Protein AF-X0TZG0-F1 (afdb_monomer_lite)

Foldseek 3Di:
DDPVPDDFDPDDDDDDPPDFDKDWDDDQQWDIDIDGDQPDDPPRVDGGDTDDDDTAGQAFKEKAFEAEPVRQTDWQKKKWKWDDCPDDPDDTDTQDIDTAHPRRMDMGGSHGQHKIKMKIFDPDPVGFIWIEIDGGNDYHFYTYTNDHYYDAHDCVVHPDDDCVQFAWDDDPVLDPPAAEAEAEAAPVDPVRVVVQLVCQVCVVVCVVVRYAYEYGHLDDDPPVVVVVVCVVSVRPHIYTYRDDDSSVVSNHPD

pLDDT: mean 83.74, std 11.3, range [43.72, 97.94]

Structure (mmCIF, N/CA/C/O backbone):
data_AF-X0TZG0-F1
#
_entry.id   AF-X0TZG0-F1
#
loop_
_atom_site.group_PDB
_atom_site.id
_atom_site.type_symbol
_atom_site.label_atom_id
_atom_site.label_alt_id
_atom_site.label_comp_id
_atom_site.label_asym_id
_atom_site.label_entity_id
_atom_site.label_seq_id
_atom_site.pdbx_PDB_ins_code
_atom_site.Cartn_x
_atom_site.Cartn_y
_atom_site.Cartn_z
_atom_site.occupancy
_atom_site.B_iso_or_equiv
_atom_site.auth_seq_id
_atom_site.auth_comp_id
_atom_site.auth_asym_id
_atom_site.auth_atom_id
_atom_site.pdbx_PDB_model_num
ATOM 1 N N . THR A 1 1 ? 27.876 -10.737 -24.355 1.00 68.19 1 THR A N 1
ATOM 2 C CA . THR A 1 1 ? 27.764 -11.664 -23.220 1.00 68.19 1 THR A CA 1
ATOM 3 C C . THR A 1 1 ? 27.965 -13.059 -23.759 1.00 68.19 1 THR A C 1
ATOM 5 O O . THR A 1 1 ? 27.506 -13.301 -24.870 1.00 68.19 1 THR A O 1
ATOM 8 N N . ASP A 1 2 ? 28.714 -13.920 -23.082 1.00 80.31 2 ASP A N 1
ATOM 9 C CA . ASP A 1 2 ? 28.854 -15.318 -23.496 1.00 80.31 2 ASP A CA 1
ATOM 10 C C . ASP A 1 2 ? 27.642 -16.162 -23.059 1.00 80.31 2 ASP A C 1
ATOM 12 O O . ASP A 1 2 ? 26.692 -15.648 -22.463 1.00 80.31 2 ASP A O 1
ATOM 16 N N . ALA A 1 3 ? 27.674 -17.461 -23.368 1.00 75.94 3 ALA A N 1
ATOM 17 C CA . ALA A 1 3 ? 26.607 -18.403 -23.028 1.00 75.94 3 ALA A CA 1
ATOM 18 C C . ALA A 1 3 ? 26.376 -18.568 -21.511 1.00 75.94 3 ALA A C 1
ATOM 20 O O . ALA A 1 3 ? 25.337 -19.084 -21.115 1.00 75.94 3 ALA A O 1
ATOM 21 N N . ASN A 1 4 ? 27.312 -18.112 -20.672 1.00 76.75 4 ASN A N 1
ATOM 22 C CA . ASN A 1 4 ? 27.226 -18.170 -19.214 1.00 76.75 4 ASN A CA 1
ATOM 23 C C . ASN A 1 4 ? 26.825 -16.821 -18.596 1.00 76.75 4 ASN A C 1
ATOM 25 O O . ASN A 1 4 ? 26.893 -16.658 -17.380 1.00 76.75 4 ASN A O 1
ATOM 29 N N . GLY A 1 5 ? 26.436 -15.830 -19.407 1.00 73.75 5 GLY A N 1
ATOM 30 C CA . GLY A 1 5 ? 26.068 -14.509 -18.897 1.00 73.75 5 GLY A CA 1
ATOM 31 C C . GLY A 1 5 ? 27.268 -13.612 -18.568 1.00 73.75 5 GLY A C 1
ATOM 32 O O . GLY A 1 5 ? 27.081 -12.528 -18.017 1.00 73.75 5 GLY A O 1
ATOM 33 N N . VAL A 1 6 ? 28.494 -13.998 -18.944 1.00 82.62 6 VAL A N 1
ATOM 34 C CA . VAL A 1 6 ? 29.701 -13.205 -18.676 1.00 82.62 6 VAL A CA 1
ATOM 35 C C . VAL A 1 6 ? 29.892 -12.147 -19.758 1.00 82.62 6 VAL A C 1
ATOM 37 O O . VAL A 1 6 ? 29.798 -12.403 -20.962 1.00 82.62 6 VAL A O 1
ATOM 40 N N . TYR A 1 7 ? 30.187 -10.921 -19.341 1.00 82.12 7 TYR A N 1
ATOM 41 C CA . TYR A 1 7 ? 30.515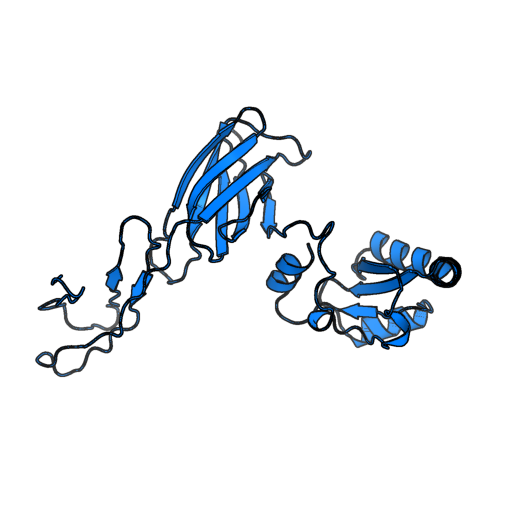 -9.818 -20.234 1.00 82.12 7 TYR A CA 1
ATOM 42 C C . TYR A 1 7 ? 31.755 -9.079 -19.736 1.00 82.12 7 TYR A C 1
ATOM 44 O O . TYR A 1 7 ? 31.987 -8.971 -18.536 1.00 82.12 7 TYR A O 1
ATOM 52 N N . CYS A 1 8 ? 32.553 -8.565 -20.672 1.00 85.12 8 CYS A N 1
ATOM 53 C CA . CYS A 1 8 ? 33.755 -7.798 -20.380 1.00 85.12 8 CYS A CA 1
ATOM 54 C C . CYS A 1 8 ? 33.694 -6.456 -21.111 1.00 85.12 8 CYS A C 1
ATOM 56 O O . CYS A 1 8 ? 33.656 -6.408 -22.344 1.00 85.12 8 CYS A O 1
ATOM 58 N N . ILE A 1 9 ? 33.707 -5.367 -20.342 1.00 83.44 9 ILE A N 1
ATOM 59 C CA . ILE A 1 9 ? 33.925 -4.018 -20.864 1.00 83.44 9 ILE A CA 1
ATOM 60 C C . ILE A 1 9 ? 35.434 -3.815 -20.935 1.00 83.44 9 ILE A C 1
ATOM 62 O O . ILE A 1 9 ? 36.104 -3.754 -19.911 1.00 83.44 9 ILE A O 1
ATOM 66 N N . ARG A 1 10 ? 35.973 -3.735 -22.154 1.00 81.75 10 ARG A N 1
ATOM 67 C CA . ARG A 1 10 ? 37.429 -3.744 -22.377 1.00 81.75 10 ARG A CA 1
ATOM 68 C C . ARG A 1 10 ? 38.137 -2.473 -21.917 1.00 81.75 10 ARG A C 1
ATOM 70 O O . ARG A 1 10 ? 39.331 -2.512 -21.655 1.00 81.75 10 ARG A O 1
ATOM 77 N N . SER A 1 11 ? 37.430 -1.350 -21.879 1.00 76.19 11 SER A N 1
ATOM 78 C CA . SER A 1 11 ? 37.975 -0.077 -21.426 1.00 76.19 11 SER A CA 1
ATOM 79 C C . SER A 1 11 ? 36.838 0.845 -21.007 1.00 76.19 11 SER A C 1
ATOM 81 O O . SER A 1 11 ? 35.792 0.887 -21.657 1.00 76.19 11 SER A O 1
ATOM 83 N N . VAL A 1 12 ? 37.055 1.577 -19.921 1.00 76.94 12 VAL A N 1
ATOM 84 C CA . VAL A 1 12 ? 36.220 2.694 -19.483 1.00 76.94 12 VAL A CA 1
ATOM 85 C C . VAL A 1 12 ? 37.137 3.885 -19.200 1.00 76.94 12 VAL A C 1
ATOM 87 O O . VAL A 1 12 ? 38.318 3.672 -18.911 1.00 76.94 12 VAL A O 1
ATOM 90 N N . PRO A 1 13 ? 36.648 5.131 -19.295 1.00 74.62 13 PRO A N 1
ATOM 91 C CA . PRO A 1 13 ? 37.466 6.286 -18.951 1.00 74.62 13 PRO A CA 1
ATOM 92 C C . PRO A 1 13 ? 37.988 6.192 -17.502 1.00 74.62 13 PRO A C 1
ATOM 94 O O . PRO A 1 13 ? 37.306 5.627 -16.641 1.00 74.62 13 PRO A O 1
ATOM 97 N N . PRO A 1 14 ? 39.181 6.732 -17.203 1.00 67.19 14 PRO A N 1
ATOM 98 C CA . PRO A 1 14 ? 39.708 6.722 -15.843 1.00 67.19 14 PRO A CA 1
ATOM 99 C C . PRO A 1 14 ? 38.742 7.429 -14.884 1.00 67.19 14 PRO A C 1
ATOM 101 O O . PRO A 1 14 ? 38.063 8.389 -15.262 1.00 67.19 14 PRO A O 1
ATOM 104 N N . GLU A 1 15 ? 38.658 6.932 -13.650 1.00 65.00 15 GLU A N 1
ATOM 105 C CA . GLU A 1 15 ? 37.895 7.589 -12.591 1.00 65.00 15 GLU A CA 1
ATOM 106 C C . GLU A 1 15 ? 38.486 8.989 -12.361 1.00 65.00 15 GLU A C 1
ATOM 108 O O . GLU A 1 15 ? 39.679 9.146 -12.113 1.00 65.00 15 GLU A O 1
ATOM 113 N N . GLY A 1 16 ? 37.655 10.014 -12.526 1.00 64.31 16 GLY A N 1
ATOM 114 C CA . GLY A 1 16 ? 37.967 11.392 -12.154 1.00 64.31 16 GLY A CA 1
ATOM 115 C C . GLY A 1 16 ? 37.091 11.815 -10.981 1.00 64.31 16 GLY A C 1
ATOM 116 O O . GLY A 1 16 ? 36.106 11.138 -10.687 1.00 64.31 16 GLY A O 1
ATOM 117 N N . ASP A 1 17 ? 37.383 12.967 -10.375 1.00 62.72 17 ASP A N 1
ATOM 118 C CA . ASP A 1 17 ? 36.739 13.453 -9.137 1.00 62.72 17 ASP A CA 1
ATOM 119 C C . ASP A 1 17 ? 35.191 13.461 -9.158 1.00 62.72 17 ASP A C 1
ATOM 121 O O . ASP A 1 17 ? 34.558 13.461 -8.104 1.00 62.72 17 ASP A O 1
ATOM 125 N N . ASN A 1 18 ? 34.562 13.417 -10.343 1.00 64.00 18 ASN A N 1
ATOM 126 C CA . ASN A 1 18 ? 33.107 13.379 -10.529 1.00 64.00 18 ASN A CA 1
ATOM 127 C C . ASN A 1 18 ? 32.582 12.265 -11.463 1.00 64.00 18 ASN A C 1
ATOM 129 O O . ASN A 1 18 ? 31.403 12.288 -11.827 1.00 64.00 18 ASN A O 1
ATOM 133 N N . LEU A 1 19 ? 33.399 11.284 -11.862 1.00 67.00 19 LEU A N 1
ATOM 134 C CA . LEU A 1 19 ? 32.956 10.195 -12.746 1.00 67.00 19 LEU A CA 1
ATOM 135 C C . LEU A 1 19 ? 32.540 8.971 -11.930 1.00 67.00 19 LEU A C 1
ATOM 137 O O . LEU A 1 19 ? 33.365 8.303 -11.322 1.00 67.00 19 LEU A O 1
ATOM 141 N N . LYS A 1 20 ? 31.241 8.657 -11.935 1.00 69.44 20 LYS A N 1
ATOM 142 C CA . LYS A 1 20 ? 30.688 7.466 -11.277 1.00 69.44 20 LYS A CA 1
ATOM 143 C C . LYS A 1 20 ? 30.171 6.494 -12.323 1.00 69.44 20 LYS A C 1
ATOM 145 O O . LYS A 1 20 ? 29.326 6.859 -13.138 1.00 69.44 20 LYS A O 1
ATOM 150 N N . TYR A 1 21 ? 30.629 5.250 -12.247 1.00 74.81 21 TYR A N 1
ATOM 151 C CA . TYR A 1 21 ? 30.177 4.179 -13.127 1.00 74.81 21 TYR A CA 1
ATOM 152 C C . TYR A 1 21 ? 29.132 3.298 -12.445 1.00 74.81 21 TYR A C 1
ATOM 154 O O . TYR A 1 21 ? 29.235 2.974 -11.259 1.00 74.81 21 TYR A O 1
ATOM 162 N N . ALA A 1 22 ? 28.139 2.890 -13.227 1.00 77.06 22 ALA A N 1
ATOM 163 C CA . ALA A 1 22 ? 27.181 1.854 -12.878 1.00 77.06 22 ALA A CA 1
ATOM 164 C C . ALA A 1 22 ? 26.976 0.962 -14.104 1.00 77.06 22 ALA A C 1
ATOM 166 O O . ALA A 1 22 ? 26.900 1.465 -15.226 1.00 77.06 22 ALA A O 1
ATOM 167 N N . ILE A 1 23 ? 26.876 -0.347 -13.886 1.00 80.44 23 ILE A N 1
ATOM 168 C CA . ILE A 1 23 ? 26.457 -1.288 -14.928 1.00 80.44 23 ILE A CA 1
ATOM 169 C C . ILE A 1 23 ? 25.016 -1.647 -14.644 1.00 80.44 23 ILE A C 1
ATOM 171 O O . ILE A 1 23 ? 24.731 -2.159 -13.565 1.00 80.44 23 ILE A O 1
ATOM 175 N N . VAL A 1 24 ? 24.132 -1.382 -15.601 1.00 78.38 24 VAL A N 1
ATOM 176 C CA . VAL A 1 24 ? 22.722 -1.765 -15.525 1.00 78.38 24 VAL A CA 1
ATOM 177 C C . VAL A 1 24 ? 22.495 -2.968 -16.414 1.00 78.38 24 VAL A C 1
ATOM 179 O O . VAL A 1 24 ? 22.867 -2.957 -17.586 1.00 78.38 24 VAL A O 1
ATOM 182 N N . ALA A 1 25 ? 21.883 -3.993 -15.840 1.00 81.19 25 ALA A N 1
ATOM 183 C CA . ALA A 1 25 ? 21.431 -5.162 -16.563 1.00 81.19 25 ALA A CA 1
ATOM 184 C C . ALA A 1 25 ? 19.904 -5.135 -16.665 1.00 81.19 25 ALA A C 1
ATOM 186 O O . ALA A 1 25 ? 19.205 -4.727 -15.734 1.00 81.19 25 ALA A O 1
ATOM 187 N N . TYR A 1 26 ? 19.409 -5.573 -17.815 1.00 77.56 26 TYR A N 1
ATOM 188 C CA . TYR A 1 26 ? 17.997 -5.767 -18.094 1.00 77.56 26 TYR A CA 1
ATOM 189 C C . TYR A 1 26 ? 17.840 -7.067 -18.881 1.00 77.56 26 TYR A C 1
ATOM 191 O O . TYR A 1 26 ? 18.714 -7.430 -19.671 1.00 77.56 26 TYR A O 1
ATOM 199 N N . ALA A 1 27 ? 16.727 -7.753 -18.662 1.00 82.00 27 ALA A N 1
ATOM 200 C CA . ALA A 1 27 ? 16.309 -8.900 -19.450 1.00 82.00 27 ALA A CA 1
ATOM 201 C C . ALA A 1 27 ? 14.782 -8.887 -19.547 1.00 82.00 27 ALA A C 1
ATOM 203 O O . ALA A 1 27 ? 14.104 -8.402 -18.641 1.00 82.00 27 ALA A O 1
ATOM 204 N N . GLU A 1 28 ? 14.242 -9.394 -20.651 1.00 82.69 28 GLU A N 1
ATOM 205 C CA . GLU A 1 28 ? 12.796 -9.553 -20.808 1.00 82.69 28 GLU A CA 1
ATOM 206 C C . GLU A 1 28 ? 12.240 -10.473 -19.711 1.00 82.69 28 GLU A C 1
ATOM 208 O O . GLU A 1 28 ? 12.832 -11.508 -19.416 1.00 82.69 28 GLU A O 1
ATOM 213 N N . GLY A 1 29 ? 11.127 -10.079 -19.086 1.00 83.88 29 GLY A N 1
ATOM 214 C CA . GLY A 1 29 ? 10.541 -10.804 -17.952 1.00 83.88 29 GLY A CA 1
ATOM 215 C C . GLY A 1 29 ? 11.237 -10.567 -16.607 1.00 83.88 29 GLY A C 1
ATOM 216 O O . GLY A 1 29 ? 10.871 -11.202 -15.621 1.00 83.88 29 GLY A O 1
ATOM 217 N N . PHE A 1 30 ? 12.210 -9.651 -16.535 1.00 84.44 30 PHE A N 1
ATOM 218 C CA . PHE A 1 30 ? 12.912 -9.312 -15.299 1.00 84.44 30 PHE A CA 1
ATOM 219 C C . PHE A 1 30 ? 12.979 -7.801 -15.045 1.00 84.44 30 PHE A C 1
ATOM 221 O O . PHE A 1 30 ? 13.052 -6.979 -15.961 1.00 84.44 30 PHE A O 1
ATOM 228 N N . GLY A 1 31 ? 13.031 -7.438 -13.765 1.00 78.56 31 GLY A N 1
ATOM 229 C CA . GLY A 1 31 ? 13.340 -6.098 -13.294 1.00 78.56 31 GLY A CA 1
ATOM 230 C C . GLY A 1 31 ? 14.774 -5.694 -13.602 1.00 78.56 31 GLY A C 1
ATOM 231 O O . GLY A 1 31 ? 15.692 -6.507 -13.509 1.00 78.56 31 GLY A O 1
ATOM 232 N N . GLN A 1 32 ? 14.988 -4.417 -13.908 1.00 75.69 32 GLN A N 1
ATOM 233 C CA . GLN A 1 32 ? 16.324 -3.855 -14.078 1.00 75.69 32 GLN A CA 1
ATOM 234 C C . GLN A 1 32 ? 17.055 -3.800 -12.734 1.00 75.69 32 GLN A C 1
ATOM 236 O O . GLN A 1 32 ? 16.490 -3.399 -11.716 1.00 75.69 32 GLN A O 1
ATOM 241 N N . THR A 1 33 ? 18.343 -4.134 -12.735 1.00 75.50 33 THR A N 1
ATOM 242 C CA . THR A 1 33 ? 19.205 -3.972 -11.559 1.00 75.50 33 THR A CA 1
ATOM 243 C C . THR A 1 33 ? 20.583 -3.468 -11.964 1.00 75.50 33 THR A C 1
ATOM 245 O O . THR A 1 33 ? 20.946 -3.503 -13.143 1.00 75.50 33 THR A O 1
ATOM 248 N N . ALA A 1 34 ? 21.352 -2.959 -11.002 1.00 73.19 34 ALA A N 1
ATOM 249 C CA . ALA A 1 34 ? 22.645 -2.357 -11.287 1.00 73.19 34 ALA A CA 1
ATOM 250 C C . ALA A 1 34 ? 23.736 -2.746 -10.291 1.00 73.19 34 ALA A C 1
ATOM 252 O O . ALA A 1 34 ? 23.533 -2.682 -9.076 1.00 73.19 34 ALA A O 1
ATOM 253 N N . ALA A 1 35 ? 24.934 -3.021 -10.809 1.00 72.81 35 ALA A N 1
ATOM 254 C CA . ALA A 1 35 ? 26.148 -3.057 -10.005 1.00 72.81 35 ALA A CA 1
ATOM 255 C C . ALA A 1 35 ? 26.619 -1.624 -9.701 1.00 72.81 35 ALA A C 1
ATOM 257 O O . ALA A 1 35 ? 26.773 -0.791 -10.602 1.00 72.81 35 ALA A O 1
ATOM 258 N N . LYS A 1 36 ? 26.838 -1.341 -8.411 1.00 67.88 36 LYS A N 1
ATOM 259 C CA . LYS A 1 36 ? 27.270 -0.042 -7.865 1.00 67.88 36 LYS A CA 1
ATOM 260 C C . LYS A 1 36 ? 28.762 -0.063 -7.522 1.00 67.88 36 LYS A C 1
ATOM 262 O O . LYS A 1 36 ? 29.300 -1.128 -7.250 1.00 67.88 36 LYS A O 1
ATOM 267 N N . ARG A 1 37 ? 29.371 1.133 -7.419 1.00 65.81 37 ARG A N 1
ATOM 268 C CA . ARG A 1 37 ? 30.716 1.364 -6.841 1.00 65.81 37 ARG A CA 1
ATOM 269 C C . ARG A 1 37 ? 31.749 0.373 -7.377 1.00 65.81 37 ARG A C 1
ATOM 271 O O . ARG A 1 37 ? 32.361 -0.364 -6.612 1.00 65.81 37 ARG A O 1
ATOM 278 N N . ILE A 1 38 ? 31.887 0.352 -8.700 1.00 74.69 38 ILE A N 1
ATOM 279 C CA . ILE A 1 38 ? 32.889 -0.467 -9.379 1.00 74.69 38 ILE A CA 1
ATOM 280 C C . ILE A 1 38 ? 34.256 -0.088 -8.788 1.00 74.69 38 ILE A C 1
ATOM 282 O O . ILE A 1 38 ? 34.623 1.084 -8.882 1.00 74.69 38 ILE A O 1
ATOM 286 N N . PRO A 1 39 ? 34.967 -1.015 -8.124 1.00 72.12 39 PRO A N 1
ATOM 287 C CA . PRO A 1 39 ? 36.188 -0.694 -7.398 1.00 72.12 39 PRO A CA 1
ATOM 288 C C . PRO A 1 39 ? 37.344 -0.563 -8.389 1.00 72.12 39 PRO A C 1
ATOM 290 O O . PRO A 1 39 ? 38.134 -1.490 -8.562 1.00 72.12 39 PRO A O 1
ATOM 293 N N . PHE A 1 40 ? 37.418 0.573 -9.083 1.00 73.56 40 PHE A N 1
ATOM 294 C CA . PHE A 1 40 ? 38.542 0.848 -9.966 1.00 73.56 40 PHE A CA 1
ATOM 295 C C . PHE A 1 40 ? 39.836 0.864 -9.159 1.00 73.56 40 PHE A C 1
ATOM 297 O O . PHE A 1 40 ? 39.932 1.448 -8.079 1.00 73.56 40 PHE A O 1
ATOM 304 N N . HIS A 1 41 ? 40.837 0.169 -9.684 1.00 65.50 41 HIS A N 1
ATOM 305 C CA . HIS A 1 41 ? 42.183 0.198 -9.143 1.00 65.50 41 HIS A CA 1
ATOM 306 C C . HIS A 1 41 ? 42.970 1.323 -9.821 1.00 65.50 41 HIS A C 1
ATOM 308 O O . HIS A 1 41 ? 42.716 1.657 -10.976 1.00 65.50 41 HIS A O 1
ATOM 314 N N . SER A 1 42 ? 43.956 1.889 -9.119 1.00 67.12 42 SER A N 1
ATOM 315 C CA . SER A 1 42 ? 44.902 2.843 -9.717 1.00 67.12 42 SER A CA 1
ATOM 316 C C . SER A 1 42 ? 45.733 2.215 -10.844 1.00 67.12 42 SER A C 1
ATOM 318 O O . SER A 1 42 ? 46.220 2.922 -11.722 1.00 67.12 42 SER A O 1
ATOM 320 N N . ASP A 1 43 ? 45.870 0.887 -10.832 1.00 73.56 43 ASP A N 1
ATOM 321 C CA . ASP A 1 43 ? 46.425 0.103 -11.929 1.00 73.56 43 ASP A CA 1
ATOM 322 C C . ASP A 1 43 ? 45.369 -0.128 -13.022 1.00 73.56 43 ASP A C 1
ATOM 324 O O . ASP A 1 43 ? 44.453 -0.941 -12.871 1.00 73.56 43 ASP A O 1
ATOM 328 N N . THR A 1 44 ? 45.522 0.581 -14.141 1.00 70.25 44 THR A N 1
ATOM 329 C CA . THR A 1 44 ? 44.617 0.529 -15.298 1.00 70.25 44 THR A CA 1
ATOM 330 C C . THR A 1 44 ? 44.743 -0.751 -16.127 1.00 70.25 44 THR A C 1
ATOM 332 O O . THR A 1 44 ? 43.889 -0.999 -16.979 1.00 70.25 44 THR A O 1
ATOM 335 N N . ALA A 1 45 ? 45.769 -1.578 -15.890 1.00 72.81 45 ALA A N 1
ATOM 336 C CA . ALA A 1 45 ? 45.936 -2.870 -16.555 1.00 72.81 45 ALA A CA 1
ATOM 337 C C . ALA A 1 45 ? 45.194 -4.008 -15.833 1.00 72.81 45 ALA A C 1
ATOM 339 O O . ALA A 1 45 ? 45.021 -5.092 -16.399 1.00 72.81 45 ALA A O 1
ATOM 340 N N . ARG A 1 46 ? 44.740 -3.781 -14.593 1.00 78.88 46 ARG A N 1
ATOM 341 C CA . ARG A 1 46 ? 44.060 -4.799 -13.792 1.00 78.88 46 ARG A CA 1
ATOM 342 C C . ARG A 1 46 ? 42.555 -4.836 -14.103 1.00 78.88 46 ARG A C 1
ATOM 344 O O . ARG A 1 46 ? 41.869 -3.838 -13.883 1.00 78.88 46 ARG A O 1
ATOM 351 N N . PRO A 1 47 ? 42.001 -5.981 -14.549 1.00 79.88 47 PRO A N 1
ATOM 352 C CA . PRO A 1 47 ? 40.564 -6.108 -14.749 1.00 79.88 47 PRO A CA 1
ATOM 353 C C . PRO A 1 47 ? 39.822 -6.041 -13.409 1.00 79.88 47 PRO A C 1
ATOM 355 O O . PRO A 1 47 ? 40.244 -6.634 -12.413 1.00 79.88 47 PRO A O 1
ATOM 358 N N . VAL A 1 48 ? 38.691 -5.334 -13.400 1.00 81.56 48 VAL A N 1
ATOM 359 C CA . VAL A 1 48 ? 37.773 -5.290 -12.259 1.00 81.56 48 VAL A CA 1
ATOM 360 C C . VAL A 1 48 ? 36.721 -6.376 -12.443 1.00 81.56 48 VAL A C 1
ATOM 362 O O . VAL A 1 48 ? 35.951 -6.348 -13.404 1.00 81.56 48 VAL A O 1
ATOM 365 N N . HIS A 1 49 ? 36.683 -7.326 -11.514 1.00 84.19 49 HIS A N 1
ATOM 366 C CA . HIS A 1 49 ? 35.635 -8.338 -11.458 1.00 84.19 49 HIS A CA 1
ATOM 367 C C . HIS A 1 49 ? 34.490 -7.831 -10.588 1.00 84.19 49 HIS A C 1
ATOM 369 O O . HIS A 1 49 ? 34.711 -7.345 -9.480 1.00 84.19 49 HIS A O 1
ATOM 375 N N . LEU A 1 50 ? 33.272 -7.925 -11.111 1.00 82.44 50 LEU A N 1
ATOM 376 C CA . LEU A 1 50 ? 32.060 -7.573 -10.386 1.00 82.44 50 LEU A CA 1
ATOM 377 C C . LEU A 1 50 ? 31.359 -8.836 -9.912 1.00 82.44 50 LEU A C 1
ATOM 379 O O . LEU A 1 50 ? 31.373 -9.854 -10.605 1.00 82.44 50 LEU A O 1
ATOM 383 N N . GLU A 1 51 ? 30.711 -8.727 -8.757 1.00 83.56 51 GLU A N 1
ATOM 384 C CA . GLU A 1 51 ? 29.794 -9.754 -8.278 1.00 83.56 51 GLU A CA 1
ATOM 385 C C . GLU A 1 51 ? 28.642 -9.970 -9.275 1.00 83.56 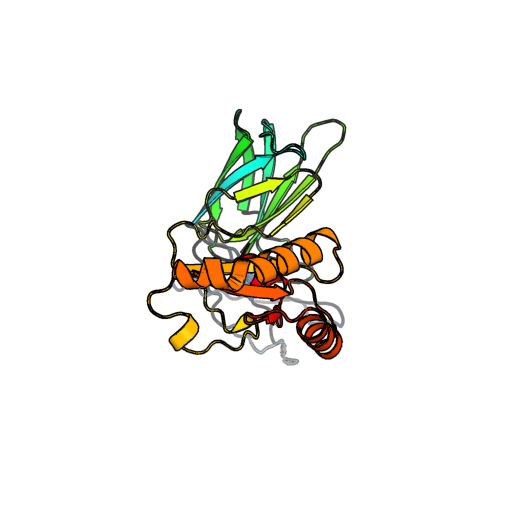51 GLU A C 1
ATOM 387 O O . GLU A 1 51 ? 28.251 -9.024 -9.978 1.00 83.56 51 GLU A O 1
ATOM 392 N N . PRO A 1 52 ? 28.072 -11.189 -9.338 1.00 84.81 52 PRO A N 1
ATOM 393 C CA . PRO A 1 52 ? 26.944 -11.485 -10.209 1.00 84.81 52 PRO A CA 1
ATOM 394 C C . PRO A 1 52 ? 25.785 -10.501 -10.022 1.00 84.81 52 PRO A C 1
ATOM 396 O O . PRO A 1 52 ? 25.303 -10.260 -8.914 1.00 84.81 52 PRO A O 1
ATOM 399 N N . ILE A 1 53 ? 25.309 -9.953 -11.137 1.00 83.94 53 ILE A N 1
ATOM 400 C CA . ILE A 1 53 ? 24.149 -9.067 -11.168 1.00 83.94 53 ILE A CA 1
ATOM 401 C C . ILE A 1 53 ? 22.894 -9.939 -11.289 1.00 83.94 53 ILE A C 1
ATOM 403 O O . ILE A 1 53 ? 22.601 -10.461 -12.362 1.00 83.94 53 ILE A O 1
ATOM 407 N N . VAL A 1 54 ? 22.162 -10.107 -10.185 1.00 83.88 54 VAL A N 1
ATOM 408 C CA . VAL A 1 54 ? 20.947 -10.939 -10.136 1.00 83.88 54 VAL A CA 1
ATOM 409 C C . VAL A 1 54 ? 19.709 -10.084 -10.398 1.00 83.88 54 VAL A C 1
ATOM 411 O O . VAL A 1 54 ? 19.369 -9.209 -9.599 1.00 83.88 54 VAL A O 1
ATOM 414 N N . LEU A 1 55 ? 19.033 -10.342 -11.518 1.00 83.56 55 LEU A N 1
ATOM 415 C CA . LEU A 1 55 ? 17.773 -9.691 -11.874 1.00 83.56 55 LEU A CA 1
ATOM 416 C C . LEU A 1 55 ? 16.600 -10.372 -11.158 1.00 83.56 55 LEU A C 1
ATOM 418 O O . LEU A 1 55 ? 16.547 -11.597 -11.079 1.00 83.56 55 LEU A O 1
ATOM 422 N N . GLN A 1 56 ? 15.663 -9.577 -10.642 1.00 83.62 56 GLN A N 1
ATOM 423 C CA . GLN A 1 56 ? 14.439 -10.102 -10.029 1.00 83.62 56 GLN A CA 1
ATOM 424 C C . GLN A 1 56 ? 13.404 -10.405 -11.117 1.00 83.62 56 GLN A C 1
ATOM 426 O O . GLN A 1 56 ? 13.278 -9.591 -12.034 1.00 83.62 56 GLN A O 1
ATOM 431 N N . PRO A 1 57 ? 12.669 -11.529 -11.051 1.00 88.81 57 PRO A N 1
ATOM 432 C CA . PRO A 1 57 ? 11.549 -11.776 -11.951 1.00 88.81 57 PRO A CA 1
ATOM 433 C C . PRO A 1 57 ? 10.535 -10.631 -11.897 1.00 88.81 57 PRO A C 1
ATOM 435 O O . PRO A 1 57 ? 10.243 -10.086 -10.831 1.00 88.81 57 PRO A O 1
ATOM 438 N N . ALA A 1 58 ? 10.039 -10.252 -13.069 1.00 89.19 58 ALA A N 1
ATOM 439 C CA . ALA A 1 58 ? 8.988 -9.266 -13.240 1.00 89.19 58 ALA A CA 1
ATOM 440 C C . ALA A 1 58 ? 7.723 -9.979 -13.733 1.00 89.19 58 ALA A C 1
ATOM 442 O O . ALA A 1 58 ? 7.250 -9.747 -14.840 1.00 89.19 58 ALA A O 1
ATOM 443 N N . ASP A 1 59 ? 7.235 -10.925 -12.940 1.00 90.00 59 ASP A N 1
ATOM 444 C CA . ASP A 1 59 ? 6.100 -11.805 -13.229 1.00 90.00 59 ASP A CA 1
ATOM 445 C C . ASP A 1 59 ? 4.846 -11.453 -12.417 1.00 90.00 59 ASP A C 1
ATOM 447 O O . ASP A 1 59 ? 3.781 -12.037 -12.628 1.00 90.00 59 ASP A O 1
ATOM 451 N N . GLU A 1 60 ? 4.937 -10.450 -11.545 1.00 93.69 60 GLU A N 1
ATOM 452 C CA . GLU A 1 60 ? 3.811 -9.983 -10.752 1.00 93.69 60 GLU A CA 1
ATOM 453 C C . GLU A 1 60 ? 2.884 -9.063 -11.559 1.00 93.69 60 GLU A C 1
ATOM 455 O O . GLU A 1 60 ? 3.213 -8.497 -12.615 1.00 93.69 60 GLU A O 1
ATOM 460 N N . VAL A 1 61 ? 1.688 -8.890 -11.006 1.00 93.94 61 VAL A N 1
ATOM 461 C CA . VAL A 1 61 ? 0.652 -7.988 -11.502 1.00 93.94 61 VAL A CA 1
ATOM 462 C C . VAL A 1 61 ? 0.275 -7.034 -10.385 1.00 93.94 61 VAL A C 1
ATOM 464 O O . VAL A 1 61 ? 0.186 -7.431 -9.229 1.00 93.94 61 VAL A O 1
ATOM 467 N N . ILE A 1 62 ? 0.017 -5.778 -10.724 1.00 94.19 62 ILE A N 1
ATOM 468 C CA . ILE A 1 62 ? -0.580 -4.822 -9.797 1.00 94.19 62 ILE A CA 1
ATOM 469 C C . ILE A 1 62 ? -1.900 -4.316 -10.359 1.00 94.19 62 ILE A C 1
ATOM 471 O O . ILE A 1 62 ? -2.015 -4.032 -11.557 1.00 94.19 62 ILE A O 1
ATOM 475 N N . SER A 1 63 ? -2.916 -4.246 -9.505 1.00 95.88 63 SER A N 1
ATOM 476 C CA . SER A 1 63 ? -4.251 -3.797 -9.898 1.00 95.88 63 SER A CA 1
ATOM 477 C C . SER A 1 63 ? -4.913 -2.970 -8.811 1.00 95.88 63 SER A C 1
ATOM 479 O O . SER A 1 63 ? -4.632 -3.127 -7.621 1.00 95.88 63 SER A O 1
ATOM 481 N N . GLY A 1 64 ? -5.798 -2.072 -9.226 1.00 95.81 64 GLY A N 1
ATOM 482 C CA . GLY A 1 64 ? -6.377 -1.106 -8.313 1.00 95.81 64 GLY A CA 1
ATOM 483 C C . GLY A 1 64 ? -7.404 -0.190 -8.951 1.00 95.81 64 GLY A C 1
ATOM 484 O O . GLY A 1 64 ? -7.825 -0.417 -10.085 1.00 95.81 64 GLY A O 1
ATOM 485 N N . VAL A 1 65 ? -7.792 0.841 -8.207 1.00 96.50 65 VAL A N 1
ATOM 486 C CA . VAL A 1 65 ? -8.785 1.846 -8.596 1.00 96.50 65 VAL A CA 1
ATOM 487 C C . VAL A 1 65 ? -8.222 3.239 -8.333 1.00 96.50 65 VAL A C 1
ATOM 489 O O . VAL A 1 65 ? -7.609 3.485 -7.291 1.00 96.50 65 VAL A O 1
ATOM 492 N N . VAL A 1 66 ? -8.420 4.147 -9.287 1.00 96.31 66 VAL A N 1
ATOM 493 C CA . VAL A 1 66 ? -8.189 5.577 -9.085 1.00 96.31 66 VAL A CA 1
ATOM 494 C C . VAL A 1 66 ? -9.499 6.247 -8.704 1.00 96.31 66 VAL A C 1
ATOM 496 O O . VAL A 1 66 ? -10.496 6.102 -9.410 1.00 96.31 66 VAL A O 1
ATOM 499 N N . GLU A 1 67 ? -9.468 7.018 -7.625 1.00 94.62 67 GLU A N 1
ATOM 500 C CA . GLU A 1 67 ? -10.621 7.711 -7.055 1.00 94.62 67 GLU A CA 1
ATOM 501 C C . GLU A 1 67 ? -10.338 9.216 -6.900 1.00 94.62 67 GLU A C 1
ATOM 503 O O . GLU A 1 67 ? -9.183 9.656 -6.851 1.00 94.62 67 GLU A O 1
ATOM 508 N N . ASP A 1 68 ? -11.391 10.027 -6.844 1.00 91.31 68 ASP A N 1
ATOM 509 C CA . ASP A 1 68 ? -11.313 11.440 -6.474 1.00 91.31 68 ASP A CA 1
ATOM 510 C C . ASP A 1 68 ? -11.379 11.636 -4.945 1.00 91.31 68 ASP A C 1
ATOM 512 O O . ASP A 1 68 ? -11.433 10.684 -4.167 1.00 91.31 68 ASP A O 1
ATOM 516 N N . SER A 1 69 ? -11.379 12.890 -4.485 1.00 87.69 69 SER A N 1
ATOM 517 C CA . SER A 1 69 ? -11.471 13.211 -3.054 1.00 87.69 69 SER A CA 1
ATOM 518 C C . SER A 1 69 ? -12.820 12.869 -2.403 1.00 87.69 69 SER A C 1
ATOM 520 O O . SER A 1 69 ? -12.949 13.034 -1.194 1.00 87.69 69 SER A O 1
ATOM 522 N N . ASN A 1 70 ? -13.822 12.457 -3.183 1.00 88.44 70 ASN A N 1
ATOM 523 C CA . ASN A 1 70 ? -15.153 12.049 -2.731 1.00 88.44 70 ASN A CA 1
ATOM 524 C C . ASN A 1 70 ? -15.347 10.525 -2.848 1.00 88.44 70 ASN A C 1
ATOM 526 O O . ASN A 1 70 ? -16.489 10.058 -2.914 1.00 88.44 70 ASN A O 1
ATOM 530 N N . ASP A 1 71 ? -14.244 9.773 -2.933 1.00 88.81 71 ASP A N 1
ATOM 531 C CA . ASP A 1 71 ? -14.212 8.320 -3.120 1.00 88.81 71 ASP A CA 1
ATOM 532 C C . ASP A 1 71 ? -14.940 7.851 -4.401 1.00 88.81 71 ASP A C 1
ATOM 534 O O . ASP A 1 71 ? -15.433 6.724 -4.470 1.00 88.81 71 ASP A O 1
ATOM 538 N N . GLN A 1 72 ? -15.037 8.702 -5.433 1.00 93.44 72 GLN A N 1
ATOM 539 C CA . GLN A 1 72 ? -15.645 8.331 -6.714 1.00 93.44 72 GLN A CA 1
ATOM 540 C C . GLN A 1 72 ? -14.589 7.828 -7.700 1.00 93.44 72 GLN A C 1
ATOM 542 O O . GLN A 1 72 ? -13.583 8.513 -7.899 1.00 93.44 72 GLN A O 1
ATOM 547 N N . PRO A 1 73 ? -14.809 6.683 -8.374 1.00 95.62 73 PRO A N 1
ATOM 548 C CA . PRO A 1 73 ? -13.868 6.169 -9.359 1.00 95.62 73 PRO A CA 1
ATOM 549 C C . PRO A 1 73 ? -13.743 7.111 -10.561 1.00 95.62 73 PRO A C 1
ATOM 551 O O . PRO A 1 73 ? -14.737 7.641 -11.063 1.00 95.62 73 PRO A O 1
ATOM 554 N N . VAL A 1 74 ? -12.519 7.287 -11.062 1.00 95.00 74 VAL A N 1
ATOM 555 C CA . VAL A 1 74 ? -12.222 8.218 -12.158 1.00 95.00 74 VAL A CA 1
ATOM 556 C C . VAL A 1 74 ? -11.675 7.470 -13.370 1.00 95.00 74 VAL A C 1
ATOM 558 O O . VAL A 1 74 ? -10.576 6.912 -13.338 1.00 95.00 74 VAL A O 1
ATOM 561 N N . ALA A 1 75 ? -12.436 7.495 -14.462 1.00 95.62 75 ALA A N 1
ATOM 562 C CA . ALA A 1 75 ? -12.077 6.879 -15.736 1.00 95.62 75 ALA A CA 1
ATOM 563 C C . ALA A 1 75 ? -11.081 7.718 -16.556 1.00 95.62 75 ALA A C 1
ATOM 565 O O . ALA A 1 75 ? -11.024 8.945 -16.429 1.00 95.62 75 ALA A O 1
ATOM 566 N N . GLY A 1 76 ? -10.319 7.063 -17.438 1.00 94.88 76 GLY A N 1
ATOM 567 C CA . GLY A 1 76 ? -9.396 7.723 -18.368 1.00 94.88 76 GLY A CA 1
ATOM 568 C C . GLY A 1 76 ? -8.194 8.407 -17.707 1.00 94.88 76 GLY A C 1
ATOM 569 O O . GLY A 1 76 ? -7.556 9.262 -18.321 1.00 94.88 76 GLY A O 1
ATOM 570 N N . VAL A 1 77 ? -7.880 8.064 -16.458 1.00 96.12 77 VAL A N 1
ATOM 571 C CA . VAL A 1 77 ? -6.707 8.566 -15.740 1.00 96.12 77 VAL A CA 1
ATOM 572 C C . VAL A 1 77 ? -5.476 7.790 -16.188 1.00 96.12 77 VAL A C 1
ATOM 574 O O . VAL A 1 77 ? -5.496 6.562 -16.195 1.00 96.12 77 VAL A O 1
ATOM 577 N N . SER A 1 78 ? -4.399 8.499 -16.533 1.00 96.00 78 SER A N 1
ATOM 578 C CA . SER A 1 78 ? -3.104 7.870 -16.801 1.00 96.00 78 SER A CA 1
ATOM 579 C C . SER A 1 78 ? -2.490 7.394 -15.492 1.00 96.00 78 SER A C 1
ATOM 581 O O . SER A 1 78 ? -2.331 8.182 -14.559 1.00 96.00 78 SER A O 1
ATOM 583 N N . VAL A 1 79 ? -2.172 6.103 -15.428 1.00 96.50 79 VAL A N 1
ATOM 584 C CA . VAL A 1 79 ? -1.531 5.436 -14.299 1.00 96.50 79 VAL A CA 1
ATOM 585 C C . VAL A 1 79 ? -0.220 4.842 -14.773 1.00 96.50 79 VAL A C 1
ATOM 587 O O . VAL A 1 79 ? -0.214 4.032 -15.696 1.00 96.50 79 VAL A O 1
ATOM 590 N N . TRP A 1 80 ? 0.885 5.187 -14.120 1.00 94.00 80 TRP A N 1
ATOM 591 C CA . TRP A 1 80 ? 2.188 4.589 -14.400 1.00 94.00 80 TRP A CA 1
ATOM 592 C C . TRP A 1 80 ? 2.871 4.129 -13.122 1.00 94.00 80 TRP A C 1
ATOM 594 O O . TRP A 1 80 ? 2.715 4.716 -12.048 1.00 94.00 80 TRP A O 1
ATOM 604 N N . VAL A 1 81 ? 3.648 3.058 -13.250 1.00 90.88 81 VAL A N 1
ATOM 605 C CA . VAL A 1 81 ? 4.316 2.418 -12.117 1.00 90.88 81 VAL A CA 1
ATOM 606 C C . VAL A 1 81 ? 5.813 2.538 -12.282 1.00 90.88 81 VAL A C 1
ATOM 608 O O . VAL A 1 81 ? 6.374 2.199 -13.326 1.00 90.88 81 VAL A O 1
ATOM 611 N N . ARG A 1 82 ? 6.465 3.000 -11.220 1.00 87.00 82 ARG A N 1
ATOM 612 C CA . ARG A 1 82 ? 7.914 3.100 -11.144 1.00 87.00 82 ARG A CA 1
ATOM 613 C C . ARG A 1 82 ? 8.453 2.221 -10.041 1.00 87.00 82 ARG A C 1
ATOM 615 O O . ARG A 1 82 ? 7.912 2.185 -8.939 1.00 87.00 82 ARG A O 1
ATOM 622 N N . GLY A 1 83 ? 9.567 1.558 -10.318 1.00 75.81 83 GLY A N 1
ATOM 623 C CA . GLY A 1 83 ? 10.350 0.926 -9.267 1.00 75.81 83 GLY A CA 1
ATOM 624 C C . GLY A 1 83 ? 10.874 1.960 -8.281 1.00 75.81 83 GLY A C 1
ATOM 625 O O . GLY A 1 83 ? 11.161 3.105 -8.652 1.00 75.81 83 GLY A O 1
ATOM 626 N N . LEU A 1 84 ? 11.040 1.546 -7.023 1.00 64.12 84 LEU A N 1
ATOM 627 C CA . LEU A 1 84 ? 11.755 2.344 -6.037 1.00 64.12 84 LEU A CA 1
ATOM 628 C C . LEU A 1 84 ? 13.087 2.832 -6.609 1.00 64.12 84 LEU A C 1
ATOM 630 O O . LEU A 1 84 ? 13.819 2.107 -7.290 1.00 64.12 84 LEU A O 1
ATOM 634 N N . ARG A 1 85 ? 13.426 4.088 -6.307 1.00 58.88 85 ARG A N 1
ATOM 635 C CA . ARG A 1 85 ? 14.704 4.672 -6.708 1.00 58.88 85 ARG A CA 1
ATOM 636 C C . ARG A 1 85 ? 15.832 4.017 -5.909 1.00 58.88 85 ARG A C 1
ATOM 638 O O . ARG A 1 85 ? 16.296 4.567 -4.915 1.00 58.88 85 ARG A O 1
ATOM 645 N N . THR A 1 86 ? 16.319 2.872 -6.374 1.00 51.09 86 THR A N 1
ATOM 646 C CA . THR A 1 86 ? 17.434 2.145 -5.749 1.00 51.09 86 THR A CA 1
ATOM 647 C C . THR A 1 86 ? 18.772 2.887 -5.891 1.00 51.09 86 THR A C 1
ATOM 649 O O . THR A 1 86 ? 19.749 2.543 -5.215 1.00 51.09 86 THR A O 1
ATOM 652 N N . ILE A 1 87 ? 18.842 3.923 -6.747 1.00 52.56 87 ILE A N 1
ATOM 653 C CA . ILE A 1 87 ? 20.063 4.675 -7.078 1.00 52.56 87 ILE A CA 1
ATOM 654 C C . ILE A 1 87 ? 19.777 6.186 -7.159 1.00 52.56 87 ILE A C 1
ATOM 656 O O . ILE A 1 87 ? 18.974 6.643 -7.975 1.00 52.56 87 ILE A O 1
ATOM 660 N N . ARG A 1 88 ? 20.474 7.003 -6.352 1.00 43.72 88 ARG A N 1
ATOM 661 C CA . ARG A 1 88 ? 20.495 8.467 -6.541 1.00 43.72 88 ARG A CA 1
ATOM 662 C C . ARG A 1 88 ? 21.085 8.780 -7.927 1.00 43.72 88 ARG A C 1
ATOM 664 O O . ARG A 1 88 ? 22.193 8.345 -8.213 1.00 43.72 88 ARG A O 1
ATOM 671 N N . ASN A 1 89 ? 20.366 9.561 -8.736 1.00 48.88 89 ASN A N 1
ATOM 672 C CA . ASN A 1 89 ? 20.744 10.026 -10.085 1.00 48.88 89 ASN A CA 1
ATOM 673 C C . ASN A 1 89 ? 20.644 8.999 -11.231 1.00 48.88 89 ASN A C 1
ATOM 675 O O . ASN A 1 89 ? 21.190 9.253 -12.300 1.00 48.88 89 ASN A O 1
ATOM 679 N N . TYR A 1 90 ? 19.924 7.886 -11.053 1.00 55.25 90 TYR A N 1
ATOM 680 C CA . TYR A 1 90 ? 19.593 6.980 -12.162 1.00 55.25 90 TYR A CA 1
ATOM 681 C C . TYR A 1 90 ? 18.095 7.014 -12.486 1.00 55.25 90 TYR A C 1
ATOM 683 O O . TYR A 1 90 ? 17.281 7.291 -11.598 1.00 55.25 90 TYR A O 1
ATOM 691 N N . ARG A 1 91 ? 17.732 6.767 -13.755 1.00 55.41 91 ARG A N 1
ATOM 692 C CA . ARG A 1 91 ? 16.320 6.672 -14.161 1.00 55.41 91 ARG A CA 1
ATOM 693 C C . ARG A 1 91 ? 15.658 5.521 -13.401 1.00 55.41 91 ARG A C 1
ATOM 695 O O . ARG A 1 91 ? 16.227 4.439 -13.304 1.00 55.41 91 ARG A O 1
ATOM 702 N N . GLN A 1 92 ? 14.485 5.793 -12.833 1.00 64.62 92 GLN A N 1
ATOM 703 C CA . GLN A 1 92 ? 13.637 4.759 -12.243 1.00 64.62 92 GLN A CA 1
ATOM 704 C C . GLN A 1 92 ? 13.168 3.824 -13.358 1.00 64.62 92 GLN A C 1
ATOM 706 O O . GLN A 1 92 ? 12.941 4.280 -14.478 1.00 64.62 92 GLN A O 1
ATOM 711 N N . MET A 1 93 ? 13.052 2.532 -13.055 1.00 68.44 93 MET A N 1
ATOM 712 C CA . MET A 1 93 ? 12.451 1.587 -13.986 1.00 68.44 93 MET A CA 1
ATOM 713 C C . MET A 1 93 ? 10.968 1.931 -14.119 1.00 68.44 93 MET A C 1
ATOM 715 O O . MET A 1 93 ? 10.235 1.844 -13.134 1.00 68.44 93 MET A O 1
ATOM 719 N N . ASP A 1 94 ? 10.556 2.344 -15.314 1.00 75.81 94 ASP A N 1
ATOM 720 C CA . ASP A 1 94 ? 9.150 2.491 -15.671 1.00 75.81 94 ASP A CA 1
ATOM 721 C C . ASP A 1 94 ? 8.636 1.100 -16.069 1.00 75.81 94 ASP A C 1
ATOM 723 O O . ASP A 1 94 ? 9.101 0.519 -17.050 1.00 75.81 94 ASP A O 1
ATOM 727 N N . TYR A 1 95 ? 7.718 0.542 -15.281 1.00 79.56 95 TYR A N 1
ATOM 728 C CA . TYR A 1 95 ? 7.131 -0.772 -15.563 1.00 79.56 95 TYR A CA 1
ATOM 729 C C . TYR A 1 95 ? 6.002 -0.709 -16.594 1.00 79.56 95 TYR A C 1
ATOM 731 O O . TYR A 1 95 ? 5.621 -1.725 -17.167 1.00 79.56 95 TYR A O 1
ATOM 739 N N . GLY A 1 96 ? 5.469 0.483 -16.841 1.00 84.12 96 GLY A N 1
ATOM 740 C CA . GLY A 1 96 ? 4.433 0.704 -17.834 1.00 84.12 96 GLY A CA 1
ATOM 741 C C . GLY A 1 96 ? 3.483 1.819 -17.438 1.00 84.12 96 GLY A C 1
ATOM 742 O O . GLY A 1 96 ? 3.533 2.349 -16.324 1.00 84.12 96 GLY A O 1
ATOM 743 N N . GLU A 1 97 ? 2.614 2.142 -18.384 1.00 91.50 97 GLU A N 1
ATOM 744 C CA . GLU A 1 97 ? 1.528 3.101 -18.258 1.00 91.50 97 GLU A CA 1
ATOM 745 C C . GLU A 1 97 ? 0.243 2.446 -18.774 1.00 91.50 97 GLU A C 1
ATOM 747 O O . GLU A 1 97 ? 0.264 1.695 -19.750 1.00 91.50 97 GLU A O 1
ATOM 752 N N . THR A 1 98 ? -0.878 2.723 -18.120 1.00 95.75 98 THR A N 1
ATOM 753 C CA . THR A 1 98 ? -2.215 2.337 -18.572 1.00 95.75 98 THR A CA 1
ATOM 754 C C . THR A 1 98 ? -3.195 3.465 -18.295 1.00 95.75 98 THR A C 1
ATOM 756 O O . THR A 1 98 ? -2.937 4.337 -17.468 1.00 95.75 98 THR A O 1
ATOM 759 N N . LEU A 1 99 ? -4.344 3.433 -18.962 1.00 96.69 99 LEU A N 1
ATOM 760 C CA . LEU A 1 99 ? -5.485 4.263 -18.596 1.00 96.69 99 LEU A CA 1
ATOM 761 C C . LEU A 1 99 ? -6.430 3.479 -17.688 1.00 96.69 99 LEU A C 1
ATOM 763 O O . LEU A 1 99 ? -6.537 2.255 -17.817 1.00 96.69 99 LEU A O 1
ATOM 767 N N . THR A 1 100 ? -7.113 4.182 -16.788 1.00 97.25 100 THR A N 1
ATOM 768 C CA . THR A 1 100 ? -8.209 3.592 -16.022 1.00 97.25 100 THR A CA 1
ATOM 769 C C . THR A 1 100 ? -9.440 3.343 -16.889 1.00 97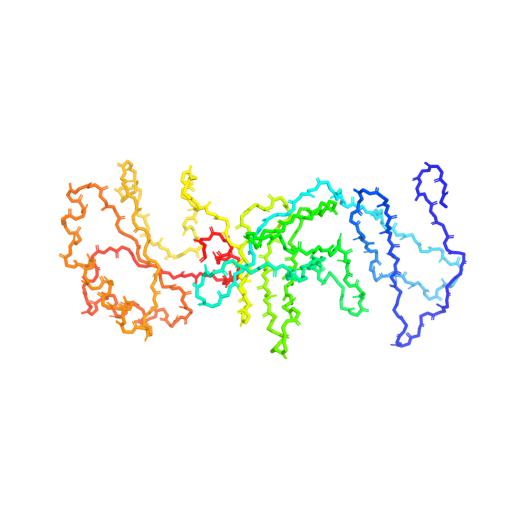.25 100 THR A C 1
ATOM 771 O O . THR A 1 100 ? -9.758 4.138 -17.779 1.00 97.25 100 THR A O 1
ATOM 774 N N . ASP A 1 101 ? -10.144 2.242 -16.619 1.00 96.81 101 ASP A N 1
ATOM 775 C CA . ASP A 1 101 ? -11.414 1.910 -17.270 1.00 96.81 101 ASP A CA 1
ATOM 776 C C . ASP A 1 101 ? -12.583 2.788 -16.776 1.00 96.81 101 ASP A C 1
ATOM 778 O O . ASP A 1 101 ? -12.409 3.677 -15.943 1.00 96.81 101 ASP A O 1
ATOM 782 N N . GLU A 1 102 ? -13.795 2.551 -17.285 1.00 95.56 102 GLU A N 1
ATOM 783 C CA . GLU A 1 102 ? -15.013 3.291 -16.904 1.00 95.56 102 GLU A CA 1
ATOM 784 C C . GLU A 1 102 ? -15.351 3.218 -15.406 1.00 95.56 102 GLU A C 1
ATOM 786 O O . GLU A 1 102 ? -16.092 4.056 -14.899 1.00 95.56 102 GLU A O 1
ATOM 791 N N . GLN A 1 103 ? -14.817 2.228 -14.691 1.00 96.38 103 GLN A N 1
ATOM 792 C CA . GLN A 1 103 ? -14.971 2.072 -13.248 1.00 96.38 103 GLN A CA 1
ATOM 793 C C . GLN A 1 103 ? -13.708 2.505 -12.490 1.00 96.38 103 GLN A C 1
ATOM 795 O O . GLN A 1 103 ? -13.527 2.138 -11.331 1.00 96.38 103 GLN A O 1
ATOM 800 N N . GLY A 1 104 ? -12.825 3.274 -13.132 1.00 96.19 104 GLY A N 1
ATOM 801 C CA . GLY A 1 104 ? -11.602 3.794 -12.535 1.00 96.19 104 GLY A CA 1
ATOM 802 C C . GLY A 1 104 ? -10.519 2.741 -12.305 1.00 96.19 104 GLY A C 1
ATOM 803 O O . GLY A 1 104 ? -9.514 3.046 -11.664 1.00 96.19 104 GLY A O 1
ATOM 804 N N . ARG A 1 105 ? -10.679 1.509 -12.803 1.00 97.94 105 ARG A N 1
ATOM 805 C CA . ARG A 1 105 ? -9.747 0.415 -12.506 1.00 97.94 105 ARG A CA 1
ATOM 806 C C . ARG A 1 105 ? -8.543 0.428 -13.430 1.00 97.94 105 ARG A C 1
ATOM 808 O O . ARG A 1 105 ? -8.665 0.728 -14.614 1.00 97.94 105 ARG A O 1
ATOM 815 N N . PHE A 1 106 ? -7.392 0.025 -12.905 1.00 97.19 106 PHE A N 1
ATOM 816 C CA . PHE A 1 106 ? -6.164 -0.175 -13.670 1.00 97.19 106 PHE A CA 1
ATOM 817 C C . PHE A 1 106 ? -5.562 -1.555 -13.399 1.00 97.19 106 PHE A C 1
ATOM 819 O O . PHE A 1 106 ? -5.762 -2.151 -12.337 1.00 97.19 106 PHE A O 1
ATOM 826 N N . ARG A 1 107 ? -4.782 -2.050 -14.363 1.00 97.00 107 ARG A N 1
ATOM 827 C CA . ARG A 1 107 ? -4.018 -3.291 -14.239 1.00 97.00 107 ARG A CA 1
ATOM 828 C C . ARG A 1 107 ? -2.722 -3.189 -15.033 1.00 97.00 107 ARG A C 1
ATOM 830 O O . ARG A 1 107 ? -2.765 -2.919 -16.228 1.00 97.00 107 ARG A O 1
ATOM 837 N N . ILE A 1 108 ? -1.589 -3.438 -14.381 1.00 94.62 108 ILE A N 1
ATOM 838 C CA . ILE A 1 108 ? -0.262 -3.438 -15.009 1.00 94.62 108 ILE A CA 1
ATOM 839 C C . ILE A 1 108 ? 0.427 -4.766 -14.685 1.00 94.62 108 ILE A C 1
ATOM 841 O O . ILE A 1 108 ? 0.426 -5.218 -13.541 1.00 94.62 108 ILE A O 1
ATOM 845 N N . THR A 1 109 ? 0.973 -5.411 -15.711 1.00 93.62 109 THR A N 1
ATOM 846 C CA . THR A 1 109 ? 1.696 -6.690 -15.630 1.00 93.62 109 THR A CA 1
ATOM 847 C C . THR A 1 109 ? 3.184 -6.475 -15.829 1.00 93.62 109 THR A C 1
ATOM 849 O O . THR A 1 109 ? 3.584 -5.437 -16.348 1.00 93.62 109 THR A O 1
ATOM 852 N N . GLY A 1 110 ? 3.993 -7.489 -15.534 1.00 89.00 110 GLY A N 1
ATOM 853 C CA . GLY A 1 110 ? 5.426 -7.393 -15.790 1.00 89.00 110 GLY A CA 1
ATOM 854 C C . GLY A 1 110 ? 6.141 -6.653 -14.664 1.00 89.00 110 GLY A C 1
ATOM 855 O O . GLY A 1 110 ? 7.015 -5.831 -14.926 1.00 89.00 110 GLY A O 1
ATOM 856 N N . ILE A 1 111 ? 5.685 -6.849 -13.426 1.00 89.12 111 ILE A N 1
ATOM 857 C CA . ILE A 1 111 ? 6.056 -6.054 -12.258 1.00 89.12 111 ILE A CA 1
ATOM 858 C C . ILE A 1 111 ? 6.937 -6.895 -11.331 1.00 89.12 111 ILE A C 1
ATOM 860 O O . ILE A 1 111 ? 6.716 -8.092 -11.184 1.00 89.12 111 ILE A O 1
ATOM 864 N N . CYS A 1 112 ? 7.927 -6.283 -10.681 1.00 87.56 112 CYS A N 1
ATOM 865 C CA . CYS A 1 112 ? 8.669 -6.948 -9.607 1.00 87.56 112 CYS A CA 1
ATOM 866 C C . CYS A 1 112 ? 7.899 -6.891 -8.285 1.00 87.56 112 CYS A C 1
ATOM 868 O O . CYS A 1 112 ? 7.231 -5.903 -7.993 1.00 87.56 112 CYS A O 1
ATOM 870 N N . LYS A 1 113 ? 8.096 -7.898 -7.434 1.00 86.25 113 LYS A N 1
ATOM 871 C CA . LYS A 1 113 ? 7.472 -8.000 -6.104 1.00 86.25 113 LYS A CA 1
ATOM 872 C C . LYS A 1 113 ? 7.856 -6.894 -5.110 1.00 86.25 113 LYS A C 1
ATOM 874 O O . LYS A 1 113 ? 7.113 -6.624 -4.171 1.00 86.25 113 LYS A O 1
ATOM 879 N N . GLU A 1 114 ? 9.014 -6.275 -5.308 1.00 79.19 114 GLU A N 1
ATOM 880 C CA . GLU A 1 114 ? 9.537 -5.189 -4.471 1.00 79.19 114 GLU A CA 1
ATOM 881 C C . GLU A 1 114 ? 8.587 -3.980 -4.403 1.00 79.19 114 GLU A C 1
ATOM 883 O O . GLU A 1 114 ? 7.701 -3.858 -5.250 1.00 79.19 114 GLU A O 1
ATOM 888 N N . PRO A 1 115 ? 8.773 -3.049 -3.447 1.00 82.69 115 PRO A N 1
ATOM 889 C CA . PRO A 1 115 ? 7.919 -1.878 -3.372 1.00 82.69 115 PRO A CA 1
ATOM 890 C C . PRO A 1 115 ? 8.082 -0.948 -4.580 1.00 82.69 115 PRO A C 1
ATOM 892 O O . PRO A 1 115 ? 9.173 -0.696 -5.111 1.00 82.69 115 PRO A O 1
ATOM 895 N N . LEU A 1 116 ? 6.948 -0.410 -4.996 1.00 86.38 116 LEU A N 1
ATOM 896 C CA . LEU A 1 116 ? 6.732 0.362 -6.204 1.00 86.38 116 LEU A CA 1
ATOM 897 C C . LEU A 1 116 ? 6.076 1.676 -5.831 1.00 86.38 116 LEU A C 1
ATOM 899 O O . LEU A 1 116 ? 5.335 1.775 -4.854 1.00 86.38 116 LEU A O 1
ATOM 903 N N . HIS A 1 117 ? 6.313 2.675 -6.663 1.00 88.88 117 HIS A N 1
ATOM 904 C CA . HIS A 1 117 ? 5.609 3.935 -6.592 1.00 88.88 117 HIS A CA 1
ATOM 905 C C . HIS A 1 117 ? 4.668 4.041 -7.789 1.00 88.88 117 HIS A C 1
ATOM 907 O O . HIS A 1 117 ? 5.108 4.099 -8.941 1.00 88.88 117 HIS A O 1
ATOM 913 N N . ILE A 1 118 ? 3.370 4.037 -7.507 1.00 92.88 118 ILE A N 1
ATOM 914 C CA . ILE A 1 118 ? 2.316 4.210 -8.497 1.00 92.88 118 ILE A CA 1
ATOM 915 C C . ILE A 1 118 ? 1.927 5.679 -8.526 1.00 92.88 118 ILE A C 1
ATOM 917 O O . ILE A 1 118 ? 1.709 6.308 -7.489 1.00 92.88 118 ILE A O 1
ATOM 921 N N . TYR A 1 119 ? 1.803 6.205 -9.730 1.00 93.56 119 TYR A N 1
ATOM 922 C CA . TYR A 1 119 ? 1.359 7.558 -9.983 1.00 93.56 119 TYR A CA 1
ATOM 923 C C . TYR A 1 119 ? 0.100 7.523 -10.833 1.00 93.56 119 TYR A C 1
ATOM 925 O O . TYR A 1 119 ? 0.002 6.717 -11.754 1.00 93.56 119 TYR A O 1
ATOM 933 N N . ALA A 1 120 ? -0.820 8.437 -10.554 1.00 95.50 120 ALA A N 1
ATOM 934 C CA . ALA A 1 120 ? -1.986 8.695 -11.378 1.00 95.50 120 ALA A CA 1
ATOM 935 C C . ALA A 1 120 ? -2.041 10.183 -11.736 1.00 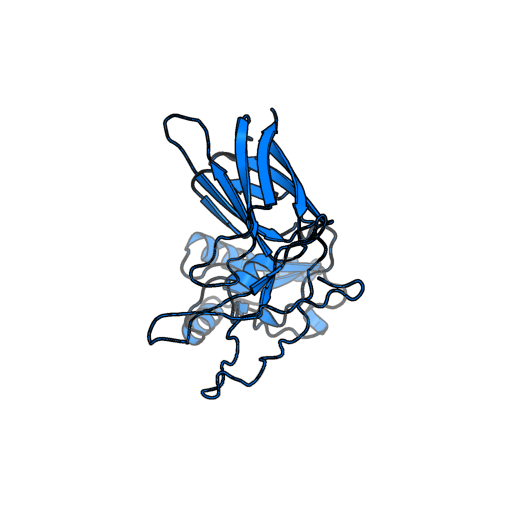95.50 120 ALA A C 1
ATOM 937 O O . ALA A 1 120 ? -1.810 11.034 -10.874 1.00 95.50 120 ALA A O 1
ATOM 938 N N . SER A 1 121 ? -2.364 10.523 -12.982 1.00 94.12 121 SER A N 1
ATOM 939 C CA . SER A 1 121 ? -2.583 11.907 -13.406 1.00 94.12 121 SER A CA 1
ATOM 940 C C . SER A 1 121 ? -3.841 12.037 -14.242 1.00 94.12 121 SER A C 1
ATOM 942 O O . SER A 1 121 ? -3.997 11.408 -15.292 1.00 94.12 121 SER A O 1
ATOM 944 N N . SER A 1 122 ? -4.755 12.873 -13.752 1.00 89.56 122 SER A N 1
ATOM 945 C CA . SER A 1 122 ? -5.991 13.179 -14.456 1.00 89.56 122 SER A CA 1
ATOM 946 C C . SER A 1 122 ? -5.691 14.024 -15.699 1.00 89.56 122 SER A C 1
ATOM 948 O O . SER A 1 122 ? -4.991 15.036 -15.586 1.00 89.56 122 SER A O 1
ATOM 950 N N . PRO A 1 123 ? -6.272 13.690 -16.865 1.00 79.94 123 PRO A N 1
ATOM 951 C CA . PRO A 1 123 ? -6.156 14.511 -18.070 1.00 79.94 123 PRO A CA 1
ATOM 952 C C . PRO A 1 123 ? -6.944 15.831 -17.976 1.00 79.94 123 PRO A C 1
ATOM 954 O O . PRO A 1 123 ? -6.860 16.662 -18.880 1.00 79.94 123 PRO A O 1
ATOM 957 N N . SER A 1 124 ? -7.724 16.038 -16.906 1.00 77.19 124 SER A N 1
ATOM 958 C CA . SER A 1 124 ? -8.515 17.253 -16.692 1.00 77.19 124 SER A CA 1
ATOM 959 C C . SER A 1 124 ? -7.653 18.521 -16.619 1.00 77.19 124 SER A C 1
ATOM 961 O O . SER A 1 124 ? -6.466 18.488 -16.291 1.00 77.19 124 SER A O 1
ATOM 963 N N . ALA A 1 125 ? -8.272 19.679 -16.872 1.00 63.69 125 ALA A N 1
ATOM 964 C CA . ALA A 1 125 ? -7.599 20.982 -16.853 1.00 63.69 125 ALA A CA 1
ATOM 965 C C . ALA A 1 125 ? -6.897 21.302 -15.518 1.00 63.69 125 ALA A C 1
ATOM 967 O O . ALA A 1 125 ? -5.920 22.047 -15.503 1.00 63.69 125 ALA A O 1
ATOM 968 N N . GLN A 1 126 ? -7.365 20.721 -14.408 1.00 71.56 126 GLN A N 1
ATOM 969 C CA . GLN A 1 126 ? -6.765 20.890 -13.082 1.00 71.56 126 GLN A CA 1
ATOM 970 C C . GLN A 1 126 ? -5.516 20.018 -12.864 1.00 71.56 126 GLN A C 1
ATOM 972 O O . GLN A 1 126 ? -4.762 20.287 -11.933 1.00 71.56 126 GLN A O 1
ATOM 977 N N . ARG A 1 127 ? -5.272 19.003 -13.713 1.00 75.94 127 ARG A N 1
ATOM 978 C CA . ARG A 1 127 ? -4.120 18.080 -13.652 1.00 75.94 127 ARG A CA 1
ATOM 979 C C . ARG A 1 127 ? -3.847 17.536 -12.249 1.00 75.94 127 ARG A C 1
ATOM 981 O O . ARG A 1 127 ? -2.704 17.508 -11.790 1.00 75.94 127 ARG A O 1
ATOM 988 N N . LEU A 1 128 ? -4.900 17.101 -11.561 1.00 85.88 128 LEU A N 1
ATOM 989 C CA . LEU A 1 128 ? -4.742 16.465 -10.258 1.00 85.88 128 LEU A CA 1
ATOM 990 C C . LEU A 1 128 ? -3.882 15.206 -10.401 1.00 85.88 128 LEU A C 1
ATOM 992 O O . LEU A 1 128 ? -4.041 14.432 -11.350 1.00 85.88 128 LEU A O 1
ATOM 996 N N . THR A 1 129 ? -2.962 15.026 -9.454 1.00 91.06 129 THR A N 1
ATOM 997 C CA . THR A 1 129 ? -2.075 13.861 -9.398 1.00 91.06 129 THR A CA 1
ATOM 998 C C . THR A 1 129 ? -2.300 13.101 -8.103 1.00 91.06 129 THR A C 1
ATOM 1000 O O . THR A 1 129 ? -2.483 13.717 -7.056 1.00 91.06 129 THR A O 1
ATOM 1003 N N . GLY A 1 130 ? -2.318 11.777 -8.183 1.00 92.50 130 GLY A N 1
ATOM 1004 C CA . GLY A 1 130 ? -2.353 10.871 -7.041 1.00 92.50 130 GLY A CA 1
ATOM 1005 C C . GLY A 1 130 ? -1.080 10.033 -6.997 1.00 92.50 130 GLY A C 1
ATOM 1006 O O . GLY A 1 130 ? -0.489 9.736 -8.037 1.00 92.50 130 GLY A O 1
ATOM 1007 N N . GLN A 1 131 ? -0.639 9.679 -5.796 1.00 92.69 131 GLN A N 1
ATOM 1008 C CA . GLN A 1 131 ? 0.550 8.862 -5.557 1.00 92.69 131 GLN A CA 1
ATOM 1009 C C . GLN A 1 131 ? 0.229 7.782 -4.529 1.00 92.69 131 GLN A C 1
ATOM 1011 O O . GLN A 1 131 ? -0.411 8.078 -3.521 1.00 92.69 131 GLN A O 1
ATOM 1016 N N . THR A 1 132 ? 0.691 6.553 -4.757 1.00 91.62 132 THR A N 1
ATOM 1017 C CA . THR A 1 132 ? 0.628 5.497 -3.739 1.00 91.62 132 THR A CA 1
ATOM 1018 C C . THR A 1 132 ? 1.833 4.559 -3.795 1.00 91.62 132 THR A C 1
ATOM 1020 O O . THR A 1 132 ? 2.313 4.233 -4.884 1.00 91.62 132 THR A O 1
ATOM 1023 N N . TRP A 1 133 ? 2.335 4.125 -2.637 1.00 89.56 133 TRP A N 1
ATOM 1024 C CA . TRP A 1 133 ? 3.330 3.045 -2.546 1.00 89.56 133 TRP A CA 1
ATOM 1025 C C . TRP A 1 133 ? 2.624 1.709 -2.384 1.00 89.56 133 TRP A C 1
ATOM 1027 O O . TRP A 1 133 ? 1.757 1.600 -1.531 1.00 89.56 133 TRP A O 1
ATOM 1037 N N . ALA A 1 134 ? 3.010 0.699 -3.156 1.00 89.81 134 ALA A N 1
ATOM 1038 C CA . ALA A 1 134 ? 2.466 -0.658 -3.073 1.00 89.81 134 ALA A CA 1
ATOM 1039 C C . ALA A 1 134 ? 3.529 -1.677 -3.501 1.00 89.81 134 ALA A C 1
ATOM 1041 O O . ALA A 1 134 ? 4.509 -1.304 -4.139 1.00 89.81 134 ALA A O 1
ATOM 1042 N N . ASN A 1 135 ? 3.329 -2.958 -3.209 1.00 88.56 135 ASN A N 1
ATOM 1043 C CA . ASN A 1 135 ? 4.209 -4.025 -3.691 1.00 88.56 135 ASN A CA 1
ATOM 1044 C C . ASN A 1 135 ? 3.646 -4.670 -4.963 1.00 88.56 135 ASN A C 1
ATOM 1046 O O . ASN A 1 135 ? 2.428 -4.706 -5.169 1.00 88.56 135 ASN A O 1
ATOM 1050 N N . GLY A 1 136 ? 4.521 -5.232 -5.800 1.00 88.19 136 GLY A N 1
ATOM 1051 C CA . GLY A 1 136 ? 4.082 -6.117 -6.882 1.00 88.19 136 GLY A CA 1
ATOM 1052 C C . GLY A 1 136 ? 3.233 -7.269 -6.336 1.00 88.19 136 GLY A C 1
ATOM 1053 O O . GLY A 1 136 ? 3.519 -7.802 -5.263 1.00 88.19 136 GLY A O 1
ATOM 1054 N N . GLY A 1 137 ? 2.153 -7.609 -7.039 1.00 90.12 137 GLY A N 1
ATOM 1055 C CA . GLY A 1 137 ? 1.179 -8.612 -6.598 1.00 90.12 137 GLY A CA 1
ATOM 1056 C C . GLY A 1 137 ? 0.040 -8.033 -5.753 1.00 90.12 137 GLY A C 1
ATOM 1057 O O . GLY A 1 137 ? -0.885 -8.755 -5.390 1.00 90.12 137 GLY A O 1
ATOM 1058 N N . ASN A 1 138 ? 0.077 -6.743 -5.395 1.00 90.75 138 ASN A N 1
ATOM 1059 C CA . ASN A 1 138 ? -1.029 -6.118 -4.672 1.00 90.75 138 ASN A CA 1
ATOM 1060 C C . ASN A 1 138 ? -2.249 -5.900 -5.582 1.00 90.75 138 ASN A C 1
ATOM 1062 O O . ASN A 1 138 ? -2.158 -5.360 -6.687 1.00 90.75 138 ASN A O 1
ATOM 1066 N N . GLU A 1 139 ? -3.408 -6.304 -5.071 1.00 91.75 139 GLU A N 1
ATOM 1067 C CA . GLU A 1 139 ? -4.717 -6.097 -5.685 1.00 91.75 139 GLU A CA 1
ATOM 1068 C C . GLU A 1 139 ? -5.516 -5.067 -4.887 1.00 91.75 139 GLU A C 1
ATOM 1070 O O . GLU A 1 139 ? -5.279 -4.871 -3.693 1.00 91.75 139 GLU A O 1
ATOM 1075 N N . ASN A 1 140 ? -6.506 -4.448 -5.533 1.00 90.69 140 ASN A N 1
ATOM 1076 C CA . ASN A 1 140 ? -7.366 -3.419 -4.936 1.00 90.69 140 ASN A CA 1
ATOM 1077 C C . ASN A 1 140 ? -6.585 -2.200 -4.418 1.00 90.69 140 ASN A C 1
ATOM 1079 O O . ASN A 1 140 ? -6.982 -1.561 -3.443 1.00 90.69 140 ASN A O 1
ATOM 1083 N N . VAL A 1 141 ? -5.473 -1.868 -5.078 1.00 93.25 141 VAL A N 1
ATOM 1084 C CA . VAL A 1 141 ? -4.666 -0.699 -4.737 1.00 93.25 141 VAL A CA 1
ATOM 1085 C C . VAL A 1 141 ? -5.457 0.583 -4.983 1.00 93.25 141 VAL A C 1
ATOM 1087 O O . VAL A 1 141 ? -5.905 0.835 -6.097 1.00 93.25 141 VAL A O 1
ATOM 1090 N N . ARG A 1 142 ? -5.618 1.418 -3.957 1.00 93.06 142 ARG A N 1
ATOM 1091 C CA . ARG A 1 142 ? -6.308 2.708 -4.086 1.00 93.06 142 ARG A CA 1
ATOM 1092 C C . ARG A 1 142 ? -5.316 3.822 -4.395 1.00 93.06 142 ARG A C 1
ATOM 1094 O O . ARG A 1 142 ? -4.290 3.957 -3.724 1.00 93.06 142 ARG A O 1
ATOM 1101 N N . VAL A 1 143 ? -5.646 4.640 -5.390 1.00 94.06 143 VAL A N 1
ATOM 1102 C CA . VAL A 1 143 ? -4.931 5.879 -5.710 1.00 94.06 143 VAL A CA 1
ATOM 1103 C C . VAL A 1 143 ? -5.925 7.029 -5.663 1.00 94.06 143 VAL A C 1
ATOM 1105 O O . VAL A 1 143 ? -6.815 7.096 -6.502 1.00 94.06 143 VAL A O 1
ATOM 1108 N N . ILE A 1 144 ? -5.769 7.949 -4.712 1.00 93.75 144 ILE A N 1
ATOM 1109 C CA . ILE A 1 144 ? -6.666 9.104 -4.600 1.00 93.75 144 ILE A CA 1
ATOM 1110 C C . ILE A 1 144 ? -6.010 10.328 -5.241 1.00 93.75 144 ILE A C 1
ATOM 1112 O O . ILE A 1 144 ? -4.890 10.716 -4.892 1.00 93.75 144 ILE A O 1
ATOM 1116 N N . LEU A 1 145 ? -6.703 10.948 -6.196 1.00 92.31 145 LEU A N 1
ATOM 1117 C CA . LEU A 1 145 ? -6.241 12.171 -6.847 1.00 92.31 145 LEU A CA 1
ATOM 1118 C C . LEU A 1 145 ? -6.113 13.313 -5.829 1.00 92.31 145 LEU A C 1
ATOM 1120 O O . LEU A 1 145 ? -7.013 13.577 -5.037 1.00 92.31 145 LEU A O 1
ATOM 1124 N N . GLY A 1 146 ? -4.982 14.014 -5.870 1.00 88.94 146 GLY A N 1
ATOM 1125 C CA . GLY A 1 146 ? -4.630 15.068 -4.919 1.00 88.94 146 GLY A CA 1
ATOM 1126 C C . GLY A 1 146 ? -3.964 14.558 -3.638 1.00 88.94 146 GLY A C 1
ATOM 1127 O O . GLY A 1 146 ? -3.589 15.378 -2.802 1.00 88.94 146 GLY A O 1
ATOM 1128 N N . GLN A 1 147 ? -3.790 13.242 -3.480 1.00 87.38 147 GLN A N 1
ATOM 1129 C CA . GLN A 1 147 ? -3.220 12.647 -2.274 1.00 87.38 147 GLN A CA 1
ATOM 1130 C C . GLN A 1 147 ? -1.964 11.823 -2.554 1.00 87.38 147 GLN A C 1
ATOM 1132 O O . GLN A 1 147 ? -1.712 11.341 -3.661 1.00 87.38 147 GLN A O 1
ATOM 1137 N N . LYS A 1 148 ? -1.173 11.668 -1.494 1.00 86.81 148 LYS A N 1
ATOM 1138 C CA . LYS A 1 148 ? -0.017 10.786 -1.423 1.00 86.81 148 LYS A CA 1
ATOM 1139 C C . LYS A 1 148 ? -0.302 9.763 -0.325 1.00 86.81 148 LYS A C 1
ATOM 1141 O O . LYS A 1 148 ? -0.338 10.131 0.844 1.00 86.81 148 LYS A O 1
ATOM 1146 N N . LEU A 1 149 ? -0.530 8.516 -0.715 1.00 82.06 149 LEU A N 1
ATOM 1147 C CA . LEU A 1 149 ? -0.940 7.425 0.168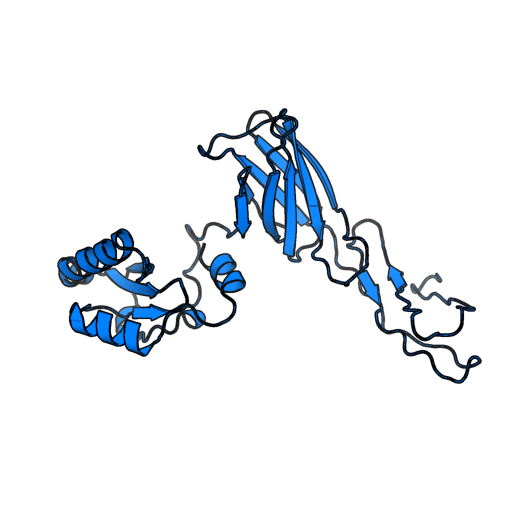 1.00 82.06 149 LEU A CA 1
ATOM 1148 C C . LEU A 1 149 ? 0.145 6.363 0.263 1.00 82.06 149 LEU A C 1
ATOM 1150 O O . LEU A 1 149 ? 0.995 6.274 -0.610 1.00 82.06 149 LEU A O 1
ATOM 1154 N N . ILE A 1 150 ? 0.088 5.527 1.288 1.00 81.12 150 ILE A N 1
ATOM 1155 C CA . ILE A 1 150 ? 0.787 4.244 1.320 1.00 81.12 150 ILE A CA 1
ATOM 1156 C C . ILE A 1 150 ? -0.316 3.192 1.244 1.00 81.12 150 ILE A C 1
ATOM 1158 O O . ILE A 1 150 ? -1.271 3.251 2.014 1.00 81.12 150 ILE A O 1
ATOM 1162 N N . PHE A 1 151 ? -0.254 2.296 0.261 1.00 80.81 151 PHE A N 1
ATOM 1163 C CA . PHE A 1 151 ? -1.225 1.221 0.155 1.00 80.81 151 PHE A CA 1
ATOM 1164 C C . PHE A 1 151 ? -0.934 0.168 1.212 1.00 80.81 151 PHE A C 1
ATOM 1166 O O . PHE A 1 151 ? 0.154 -0.403 1.251 1.00 80.81 151 PHE A O 1
ATOM 1173 N N . SER A 1 152 ? -1.965 -0.143 1.981 1.00 76.00 152 SER A N 1
ATOM 1174 C CA . SER A 1 152 ? -1.956 -1.207 2.969 1.00 76.00 152 SER A CA 1
ATOM 1175 C C . SER A 1 152 ? -3.050 -2.200 2.574 1.00 76.00 152 SER A C 1
ATOM 1177 O O . SER A 1 152 ? -4.210 -1.803 2.402 1.00 76.00 152 SER A O 1
ATOM 1179 N N . PRO A 1 153 ? -2.726 -3.486 2.355 1.00 71.94 153 PRO A N 1
ATOM 1180 C CA . PRO A 1 153 ? -3.726 -4.465 1.965 1.00 71.94 153 PRO A CA 1
ATOM 1181 C C . PRO A 1 153 ? -4.741 -4.657 3.092 1.00 71.94 153 PRO A C 1
ATOM 1183 O O . PRO A 1 153 ? -4.382 -4.672 4.266 1.00 71.94 153 PRO A O 1
ATOM 1186 N N . SER A 1 154 ? -6.005 -4.903 2.736 1.00 77.25 154 SER A N 1
ATOM 1187 C CA . SER A 1 154 ? -7.014 -5.239 3.742 1.00 77.25 154 SER A CA 1
ATOM 1188 C C . SER A 1 154 ? -6.572 -6.447 4.576 1.00 77.25 154 SER A C 1
ATOM 1190 O O . SER A 1 154 ? -6.101 -7.467 4.045 1.00 77.25 154 SER A O 1
ATOM 1192 N N . LEU A 1 155 ? -6.731 -6.306 5.891 1.00 80.75 155 LEU A N 1
ATOM 1193 C CA . LEU A 1 155 ? -6.486 -7.347 6.886 1.00 80.75 155 LEU A CA 1
ATOM 1194 C C . LEU A 1 155 ? -7.761 -8.125 7.242 1.00 80.75 155 LEU A C 1
ATOM 1196 O O . LEU A 1 155 ? -7.718 -9.038 8.062 1.00 80.75 155 LEU A O 1
ATOM 1200 N N . ILE A 1 156 ? -8.900 -7.806 6.617 1.00 80.00 156 ILE A N 1
ATOM 1201 C CA . ILE A 1 156 ? -10.157 -8.524 6.850 1.00 80.00 156 ILE A CA 1
ATOM 1202 C C . ILE A 1 156 ? -9.976 -9.999 6.464 1.00 80.00 156 ILE A C 1
ATOM 1204 O O . ILE A 1 156 ? -9.546 -10.317 5.357 1.00 80.00 156 ILE A O 1
ATOM 1208 N N . GLY A 1 157 ? -10.300 -10.901 7.394 1.00 80.12 157 GLY A N 1
ATOM 1209 C CA . GLY A 1 157 ? -10.153 -12.349 7.210 1.00 80.12 157 GLY A CA 1
ATOM 1210 C C . GLY A 1 157 ? -8.714 -12.869 7.303 1.00 80.12 157 GLY A C 1
ATOM 1211 O O . GLY A 1 157 ? -8.503 -14.070 7.141 1.00 80.12 157 GLY A O 1
ATOM 1212 N N . LYS A 1 158 ? -7.728 -12.004 7.574 1.00 81.94 158 LYS A N 1
ATOM 1213 C CA . LYS A 1 158 ? -6.336 -12.394 7.828 1.00 81.94 158 LYS A CA 1
ATOM 1214 C C . LYS A 1 158 ? -6.055 -12.442 9.335 1.00 81.94 158 LYS A C 1
ATOM 1216 O O . LYS A 1 158 ? -6.749 -11.776 10.104 1.00 81.94 158 LYS A O 1
ATOM 1221 N N . PRO A 1 159 ? -5.042 -13.210 9.775 1.00 82.75 159 PRO A N 1
ATOM 1222 C CA . PRO A 1 159 ? -4.565 -13.136 11.150 1.00 82.75 159 PRO A CA 1
ATOM 1223 C C . PRO A 1 159 ? -4.147 -11.706 11.516 1.00 82.75 159 PRO A C 1
ATOM 1225 O O . PRO A 1 159 ? -3.580 -10.996 10.682 1.00 82.75 159 PRO A O 1
ATOM 1228 N N . LEU A 1 160 ? -4.410 -11.308 12.762 1.00 81.12 160 LEU A N 1
ATOM 1229 C CA . LEU A 1 160 ? -3.945 -10.036 13.314 1.00 81.12 160 LEU A CA 1
ATOM 1230 C C . LEU A 1 160 ? -2.409 -9.950 13.183 1.00 81.12 160 LEU A C 1
ATOM 1232 O O . LEU A 1 160 ? -1.737 -10.914 13.570 1.00 81.12 160 LEU A O 1
ATOM 1236 N N . PRO A 1 161 ? -1.842 -8.851 12.648 1.00 83.06 161 PRO A N 1
ATOM 1237 C CA . PRO A 1 161 ? -0.395 -8.680 12.596 1.00 83.06 161 PRO A CA 1
ATOM 1238 C C . PRO A 1 161 ? 0.243 -8.680 13.993 1.00 83.06 161 PRO A C 1
ATOM 1240 O O . PRO A 1 161 ? -0.419 -8.436 15.002 1.00 83.06 161 PRO A O 1
ATOM 1243 N N . ASP A 1 162 ? 1.544 -8.967 14.051 1.00 80.44 162 ASP A N 1
ATOM 1244 C CA . ASP A 1 162 ? 2.286 -9.006 15.314 1.00 80.44 162 ASP A CA 1
ATOM 1245 C C . ASP A 1 162 ? 2.296 -7.618 15.985 1.00 80.44 162 ASP A C 1
ATOM 1247 O O . ASP A 1 162 ? 2.591 -6.605 15.352 1.00 80.44 162 ASP A O 1
ATOM 1251 N N . LEU A 1 163 ? 1.972 -7.577 17.278 1.00 79.81 163 LEU A N 1
ATOM 1252 C CA . LEU A 1 163 ? 1.837 -6.352 18.072 1.00 79.81 163 LEU A CA 1
ATOM 1253 C C . LEU A 1 163 ? 3.174 -5.866 18.661 1.00 79.81 163 LEU A C 1
ATOM 1255 O O . LEU A 1 163 ? 3.208 -4.808 19.289 1.00 79.81 163 LEU A O 1
ATOM 1259 N N . LYS A 1 164 ? 4.279 -6.603 18.460 1.00 77.75 164 LYS A N 1
ATOM 1260 C CA . LYS A 1 164 ? 5.619 -6.253 18.982 1.00 77.75 164 LYS A CA 1
ATOM 1261 C C . LYS A 1 164 ? 6.077 -4.841 18.622 1.00 77.75 164 LYS A C 1
ATOM 1263 O O . LYS A 1 164 ? 6.719 -4.191 19.443 1.00 77.75 164 LYS A O 1
ATOM 1268 N N . ASP A 1 165 ? 5.718 -4.361 17.436 1.00 76.88 165 ASP A N 1
ATOM 1269 C CA . ASP A 1 165 ? 6.137 -3.045 16.938 1.00 76.88 165 ASP A CA 1
ATOM 1270 C C . ASP A 1 165 ? 5.330 -1.879 17.557 1.00 76.88 165 ASP A C 1
ATOM 1272 O O . ASP A 1 165 ? 5.650 -0.711 17.339 1.00 76.88 165 ASP A O 1
ATOM 1276 N N . LEU A 1 166 ? 4.292 -2.175 18.354 1.00 82.94 166 LEU A N 1
ATOM 1277 C CA . LEU A 1 166 ? 3.364 -1.182 18.914 1.00 82.94 166 LEU A CA 1
ATOM 1278 C C . LEU A 1 166 ? 3.618 -0.855 20.391 1.00 82.94 166 LEU A C 1
ATOM 1280 O O . LEU A 1 166 ? 2.834 -0.125 20.996 1.00 82.94 166 LEU A O 1
ATOM 1284 N N . LYS A 1 167 ? 4.691 -1.393 20.992 1.00 82.19 167 LYS A N 1
ATOM 1285 C CA . LYS A 1 167 ? 5.089 -1.110 22.385 1.00 82.19 167 LYS A CA 1
ATOM 1286 C C . LYS A 1 167 ? 3.964 -1.309 23.417 1.00 82.19 167 LYS A C 1
ATOM 1288 O O . LYS A 1 167 ? 3.910 -0.631 24.438 1.00 82.19 167 LYS A O 1
ATOM 1293 N N . VAL A 1 168 ? 3.045 -2.227 23.137 1.00 83.25 168 VAL A N 1
ATOM 1294 C CA . VAL A 1 168 ? 1.927 -2.528 24.030 1.00 83.25 168 VAL A CA 1
ATOM 1295 C C . VAL A 1 168 ? 2.372 -3.593 25.025 1.00 83.25 168 VAL A C 1
ATOM 1297 O O . VAL A 1 168 ? 2.855 -4.651 24.621 1.00 83.25 168 VAL A O 1
ATOM 1300 N N . ASP A 1 169 ? 2.174 -3.338 26.316 1.00 77.88 169 ASP A N 1
ATOM 1301 C CA . ASP A 1 169 ? 2.314 -4.373 27.339 1.00 77.88 169 ASP A CA 1
ATOM 1302 C C . ASP A 1 169 ? 1.057 -5.257 27.342 1.00 77.88 169 ASP A C 1
ATOM 1304 O O . ASP A 1 169 ? -0.031 -4.818 27.721 1.00 77.88 169 ASP A O 1
ATOM 1308 N N . LEU A 1 170 ? 1.189 -6.485 26.837 1.00 74.50 170 LEU A N 1
ATOM 1309 C CA . LEU A 1 170 ? 0.096 -7.450 26.734 1.00 74.50 170 LEU A CA 1
ATOM 1310 C C . LEU A 1 170 ? 0.429 -8.689 27.549 1.00 74.50 170 LEU A C 1
ATOM 1312 O O . LEU A 1 170 ? 1.413 -9.378 27.271 1.00 74.50 170 LEU A O 1
ATOM 1316 N N . SER A 1 171 ? -0.440 -9.039 28.499 1.00 66.38 171 SER A N 1
ATOM 1317 C CA . SER A 1 171 ? -0.355 -10.347 29.136 1.00 66.38 171 SER A CA 1
ATOM 1318 C C . SER A 1 171 ? -1.026 -11.415 28.250 1.00 66.38 171 SER A C 1
ATOM 1320 O O . SER A 1 171 ? -2.038 -11.142 27.598 1.00 66.38 171 SER A O 1
ATOM 1322 N N . PRO A 1 172 ? -0.528 -12.667 28.215 1.00 61.88 172 PRO A N 1
ATOM 1323 C CA . PRO A 1 172 ? -1.178 -13.755 27.475 1.00 61.88 172 PRO A CA 1
ATOM 1324 C C . PRO A 1 172 ? -2.639 -13.990 27.902 1.00 61.88 172 PRO A C 1
ATOM 1326 O O . PRO A 1 172 ? -3.487 -14.345 27.088 1.00 61.88 172 PRO A O 1
ATOM 1329 N N . THR A 1 173 ? -2.965 -13.724 29.170 1.00 62.75 173 THR A N 1
ATOM 1330 C CA . THR A 1 173 ? -4.335 -13.760 29.708 1.00 62.75 173 THR A CA 1
ATOM 1331 C C . THR A 1 173 ? -5.273 -12.714 29.097 1.00 62.75 173 THR A C 1
ATOM 1333 O O . THR A 1 173 ? -6.497 -12.880 29.136 1.00 62.75 173 THR A O 1
ATOM 1336 N N . ASP A 1 174 ? -4.732 -11.651 28.501 1.00 64.75 174 ASP A N 1
ATOM 1337 C CA . ASP A 1 174 ? -5.521 -10.578 27.897 1.00 64.75 174 ASP A CA 1
ATOM 1338 C C . ASP A 1 174 ? -5.961 -10.889 26.467 1.00 64.75 174 ASP A C 1
ATOM 1340 O O . ASP A 1 174 ? -6.898 -10.258 25.992 1.00 64.75 174 ASP A O 1
ATOM 1344 N N . THR A 1 175 ? -5.355 -11.872 25.794 1.00 70.88 175 THR A N 1
ATOM 1345 C CA . THR A 1 175 ? -5.521 -12.053 24.338 1.00 70.88 175 THR A CA 1
ATOM 1346 C C . THR A 1 175 ? -5.904 -13.466 23.891 1.00 70.88 175 THR A C 1
ATOM 1348 O O . THR A 1 175 ? -6.486 -13.611 22.817 1.00 70.88 175 THR A O 1
ATOM 1351 N N . VAL A 1 176 ? -5.647 -14.509 24.690 1.00 76.06 176 VAL A N 1
ATOM 1352 C CA . VAL A 1 176 ? -6.024 -15.893 24.339 1.00 76.06 176 VAL A CA 1
ATOM 1353 C C . VAL A 1 176 ? -7.552 -16.052 24.313 1.00 76.06 176 VAL A C 1
ATOM 1355 O O . VAL A 1 176 ? -8.231 -15.664 25.262 1.00 76.06 176 VAL A O 1
ATOM 1358 N N . ASP A 1 177 ? -8.076 -16.618 23.219 1.00 80.88 177 ASP A N 1
ATOM 1359 C CA . ASP A 1 177 ? -9.503 -16.897 22.962 1.00 80.88 177 ASP A CA 1
ATOM 1360 C C . ASP A 1 177 ? -10.454 -15.688 23.081 1.00 80.88 177 ASP A C 1
ATOM 1362 O O . ASP A 1 177 ? -11.663 -15.842 23.264 1.00 80.88 177 ASP A O 1
ATOM 1366 N N . LYS A 1 178 ? -9.922 -14.468 22.947 1.00 83.62 178 LYS A N 1
ATOM 1367 C CA . LYS A 1 178 ? -10.692 -13.219 22.984 1.00 83.62 178 LYS A CA 1
ATOM 1368 C C . LYS A 1 178 ? -10.732 -12.550 21.618 1.00 83.62 178 LYS A C 1
ATOM 1370 O O . LYS A 1 178 ? -9.800 -12.649 20.822 1.00 83.62 178 LYS A O 1
ATOM 1375 N N . MET A 1 179 ? -11.804 -11.806 21.366 1.00 89.69 179 MET A N 1
ATOM 1376 C CA . MET A 1 179 ? -11.818 -10.848 20.264 1.00 89.69 179 MET A CA 1
ATOM 1377 C C . MET A 1 179 ? -10.932 -9.662 20.639 1.00 89.69 179 MET A C 1
ATOM 1379 O O . MET A 1 179 ? -11.049 -9.135 21.741 1.00 89.69 179 MET A O 1
ATOM 1383 N N . ILE A 1 180 ? -10.063 -9.223 19.733 1.00 89.50 180 ILE A N 1
ATOM 1384 C CA . ILE A 1 180 ? -9.164 -8.092 19.981 1.00 89.50 180 ILE A CA 1
ATOM 1385 C C . ILE A 1 180 ? -9.666 -6.878 19.198 1.00 89.50 180 ILE A C 1
ATOM 1387 O O . ILE A 1 180 ? -9.805 -6.935 17.977 1.00 89.50 180 ILE A O 1
ATOM 1391 N N . LEU A 1 181 ? -9.916 -5.773 19.902 1.00 91.81 181 LEU A N 1
ATOM 1392 C CA . LEU A 1 181 ? -10.180 -4.459 19.324 1.00 91.81 181 LEU A CA 1
ATOM 1393 C C . LEU A 1 181 ? -8.916 -3.605 19.435 1.00 91.81 181 LEU A C 1
ATOM 1395 O O . LEU A 1 181 ? -8.617 -3.077 20.505 1.00 91.81 181 LEU A O 1
ATOM 1399 N N . VAL A 1 182 ? -8.198 -3.442 18.324 1.00 91.06 182 VAL A N 1
ATOM 1400 C CA . VAL A 1 182 ? -7.070 -2.505 18.232 1.00 91.06 182 VAL A CA 1
ATOM 1401 C C . VAL A 1 182 ? -7.590 -1.149 17.754 1.00 91.06 182 VAL A C 1
ATOM 1403 O O . VAL A 1 182 ? -8.151 -1.045 16.665 1.00 91.06 182 VAL A O 1
ATOM 1406 N N . CYS A 1 183 ? -7.426 -0.107 18.568 1.00 92.81 183 CYS A N 1
ATOM 1407 C CA . CYS A 1 183 ? -7.852 1.255 18.263 1.00 92.81 183 CYS A CA 1
ATOM 1408 C C . CYS A 1 183 ? -6.634 2.165 18.078 1.00 92.81 183 CYS A C 1
ATOM 1410 O O . CYS A 1 183 ? -5.987 2.560 19.050 1.00 92.81 183 CYS A O 1
ATOM 1412 N N . PHE A 1 184 ? -6.344 2.517 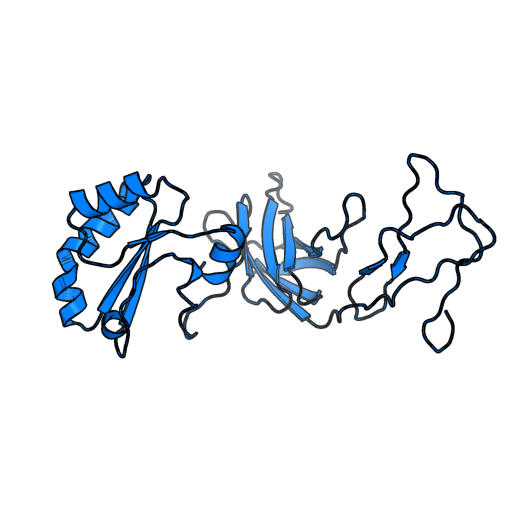16.825 1.00 91.69 184 PHE A N 1
ATOM 1413 C CA . PHE A 1 184 ? -5.369 3.554 16.505 1.00 91.69 184 PHE A CA 1
ATOM 1414 C C . PHE A 1 184 ? -5.974 4.928 16.777 1.00 91.69 184 PHE A C 1
ATOM 1416 O O . PHE A 1 184 ? -7.085 5.232 16.338 1.00 91.69 184 PHE A O 1
ATOM 1423 N N . TRP A 1 185 ? -5.250 5.751 17.526 1.00 93.62 185 TRP A N 1
ATOM 1424 C CA . TRP A 1 185 ? -5.712 7.065 17.947 1.00 93.62 185 TRP A CA 1
ATOM 1425 C C . TRP A 1 185 ? -4.563 8.071 17.942 1.00 93.62 185 TRP A C 1
ATOM 1427 O O . TRP A 1 185 ? -3.393 7.700 17.941 1.00 93.62 185 TRP A O 1
ATOM 1437 N N . ASP A 1 186 ? -4.906 9.356 17.924 1.00 91.62 186 ASP A N 1
ATOM 1438 C CA . ASP A 1 186 ? -3.944 10.443 18.051 1.00 91.62 186 ASP A CA 1
ATOM 1439 C C . ASP A 1 186 ? -4.326 11.353 19.224 1.00 91.62 186 ASP A C 1
ATOM 1441 O O . ASP A 1 186 ? -5.342 12.056 19.208 1.00 91.62 186 ASP A O 1
ATOM 1445 N N . MET A 1 187 ? -3.487 11.357 20.254 1.00 91.44 187 MET A N 1
ATOM 1446 C CA . MET A 1 187 ? -3.611 12.173 21.451 1.00 91.44 187 MET A CA 1
ATOM 1447 C C . MET A 1 187 ? -3.738 13.667 21.153 1.00 91.44 187 MET A C 1
ATOM 1449 O O . MET A 1 187 ? -4.416 14.375 21.900 1.00 91.44 187 MET A O 1
ATOM 1453 N N . GLN A 1 188 ? -3.172 14.172 20.060 1.00 89.62 188 GLN A N 1
ATOM 1454 C CA . GLN A 1 188 ? -3.286 15.581 19.684 1.00 89.62 188 GLN A CA 1
ATOM 1455 C C . GLN A 1 188 ? -4.679 15.904 19.114 1.00 89.62 188 GLN A C 1
ATOM 1457 O O . GLN A 1 188 ? -5.170 17.032 19.246 1.00 89.62 188 GLN A O 1
ATOM 1462 N N . GLN A 1 189 ? -5.411 14.900 18.624 1.00 91.69 189 GLN A N 1
ATOM 1463 C CA . GLN A 1 189 ? -6.734 15.051 18.023 1.00 91.69 189 GLN A CA 1
ATOM 1464 C C . GLN A 1 189 ? -7.866 14.910 19.051 1.00 91.69 189 GLN A C 1
ATOM 1466 O O . GLN A 1 189 ? -8.116 13.846 19.620 1.00 91.69 189 GLN A O 1
ATOM 1471 N N . ARG A 1 190 ? -8.635 15.990 19.263 1.00 93.25 190 ARG A N 1
ATOM 1472 C CA . ARG A 1 190 ? -9.770 16.000 20.212 1.00 93.25 190 ARG A CA 1
ATOM 1473 C C . ARG A 1 190 ? -10.810 14.897 19.940 1.00 93.25 190 ARG A C 1
ATOM 1475 O O . ARG A 1 190 ? -11.221 14.268 20.918 1.00 93.25 190 ARG A O 1
ATOM 1482 N N . PRO A 1 191 ? -11.245 14.636 18.689 1.00 93.69 191 PRO A N 1
ATOM 1483 C CA . PRO A 1 191 ? -12.178 13.542 18.409 1.00 93.69 191 PRO A CA 1
ATOM 1484 C C . PRO A 1 191 ? -11.603 12.175 18.793 1.00 93.69 191 PRO A C 1
ATOM 1486 O O . PRO A 1 191 ? -12.299 11.350 19.378 1.00 93.69 191 PRO A O 1
ATOM 1489 N N . SER A 1 192 ? -10.308 11.974 18.550 1.00 94.62 192 SER A N 1
ATOM 1490 C CA . SER A 1 192 ? -9.613 10.729 18.866 1.00 94.62 192 SER A CA 1
ATOM 1491 C C . SER A 1 192 ? -9.513 10.495 20.374 1.00 94.62 192 SER A C 1
ATOM 1493 O O . SER A 1 192 ? -9.843 9.414 20.855 1.00 94.62 192 SER A O 1
ATOM 1495 N N . ARG A 1 193 ? -9.167 11.538 21.144 1.00 95.38 193 ARG A N 1
ATOM 1496 C CA . ARG A 1 193 ? -9.214 11.495 22.615 1.00 95.38 193 ARG A CA 1
ATOM 1497 C C . ARG A 1 193 ? -10.610 11.159 23.139 1.00 95.38 193 ARG A C 1
ATOM 1499 O O . ARG A 1 193 ? -10.737 10.456 24.138 1.00 95.38 193 ARG A O 1
ATOM 1506 N N . ASN A 1 194 ? -11.662 11.674 22.497 1.00 95.25 194 ASN A N 1
ATOM 1507 C CA . ASN A 1 194 ? -13.035 11.354 22.882 1.00 95.25 194 ASN A CA 1
ATOM 1508 C C . ASN A 1 194 ? -13.353 9.870 22.650 1.00 95.25 194 ASN A C 1
ATOM 1510 O O . ASN A 1 194 ? -13.913 9.245 23.541 1.00 95.25 194 ASN A O 1
ATOM 1514 N N . CYS A 1 195 ? -12.941 9.302 21.511 1.00 95.88 195 CYS A N 1
ATOM 1515 C CA . CYS A 1 195 ? -13.113 7.878 21.205 1.00 95.88 195 CYS A CA 1
ATOM 1516 C C . CYS A 1 195 ? -12.521 6.976 22.301 1.00 95.88 195 CYS A C 1
ATOM 1518 O O . CYS A 1 195 ? -13.232 6.147 22.864 1.00 95.88 195 CYS A O 1
ATOM 1520 N N . ILE A 1 196 ? -11.259 7.201 22.684 1.00 97.19 196 ILE A N 1
ATOM 1521 C CA . ILE A 1 196 ? -10.597 6.415 23.739 1.00 97.19 196 ILE A CA 1
ATOM 1522 C C . ILE A 1 196 ? -11.315 6.542 25.086 1.00 97.19 196 ILE A C 1
ATOM 1524 O O . ILE A 1 196 ? -11.459 5.561 25.812 1.00 97.19 196 ILE A O 1
ATOM 1528 N N . ARG A 1 197 ? -11.824 7.733 25.413 1.00 95.75 197 ARG A N 1
ATOM 1529 C CA . ARG A 1 197 ? -12.603 7.943 26.640 1.00 95.75 197 ARG A CA 1
ATOM 1530 C C . ARG A 1 197 ? -13.953 7.231 26.612 1.00 95.75 197 ARG A C 1
ATOM 1532 O O . ARG A 1 197 ? -14.371 6.730 27.650 1.00 95.75 197 ARG A O 1
ATOM 1539 N N . GLU A 1 198 ? -14.637 7.182 25.471 1.00 96.56 198 GLU A N 1
ATOM 1540 C CA . GLU A 1 198 ? -15.868 6.391 25.343 1.00 96.56 198 GLU A CA 1
ATOM 1541 C C . GLU A 1 198 ? -15.572 4.891 25.464 1.00 96.56 198 GLU A C 1
ATOM 1543 O O . GLU A 1 198 ? -16.255 4.200 26.214 1.00 96.56 198 GLU A O 1
ATOM 1548 N N . LEU A 1 199 ? -14.499 4.395 24.835 1.00 96.69 199 LEU A N 1
ATOM 1549 C CA . LEU A 1 199 ? -14.055 3.007 25.016 1.00 96.69 199 LEU A CA 1
ATOM 1550 C C . LEU A 1 199 ? -13.758 2.691 26.487 1.00 96.69 199 LEU A C 1
ATOM 1552 O O . LEU A 1 199 ? -14.145 1.633 26.971 1.00 96.69 199 LEU A O 1
ATOM 1556 N N . ALA A 1 200 ? -13.125 3.616 27.216 1.00 96.06 200 ALA A N 1
ATOM 1557 C CA . ALA A 1 200 ? -12.846 3.448 28.641 1.00 96.06 200 ALA A CA 1
ATOM 1558 C C . ALA A 1 200 ? -14.128 3.334 29.484 1.00 96.06 200 ALA A C 1
ATOM 1560 O O . ALA A 1 200 ? -14.174 2.526 30.408 1.00 96.06 200 ALA A O 1
ATOM 1561 N N . LYS A 1 201 ? -15.189 4.083 29.150 1.00 96.19 201 LYS A N 1
ATOM 1562 C CA . LYS A 1 201 ? -16.490 3.971 29.838 1.00 96.19 201 LYS A CA 1
ATOM 1563 C C . LYS A 1 201 ? -17.150 2.607 29.633 1.00 96.19 201 LYS A C 1
ATOM 1565 O O . LYS A 1 201 ? -17.795 2.115 30.550 1.00 96.19 201 LYS A O 1
ATOM 1570 N N . HIS A 1 202 ? -16.982 2.013 28.452 1.00 95.44 202 HIS A N 1
ATOM 1571 C CA . HIS A 1 202 ? -17.575 0.723 28.083 1.00 95.44 202 HIS A CA 1
ATOM 1572 C C . HIS A 1 202 ? -16.617 -0.466 28.264 1.00 95.44 202 HIS A C 1
ATOM 1574 O O . HIS A 1 202 ? -16.922 -1.573 27.825 1.00 95.44 202 HIS A O 1
ATOM 1580 N N . ALA A 1 203 ? -15.457 -0.270 28.899 1.00 92.62 203 ALA A N 1
ATOM 1581 C CA . ALA A 1 203 ? -14.412 -1.288 28.964 1.00 92.62 203 ALA A CA 1
ATOM 1582 C C . ALA A 1 203 ? -14.866 -2.578 29.668 1.00 92.62 203 ALA A C 1
ATOM 1584 O O . ALA A 1 203 ? -14.585 -3.666 29.170 1.00 92.62 203 ALA A O 1
ATOM 1585 N N . GLU A 1 204 ? -15.609 -2.473 30.775 1.00 92.81 204 GLU A N 1
ATOM 1586 C CA . GLU A 1 204 ? -16.138 -3.655 31.471 1.00 92.81 204 GLU A CA 1
ATOM 1587 C C . GLU A 1 204 ? -17.202 -4.379 30.631 1.00 92.81 204 GLU A C 1
ATOM 1589 O O . GLU A 1 204 ? -17.139 -5.595 30.491 1.00 92.81 204 GLU A O 1
ATOM 1594 N N . GLU A 1 205 ? -18.105 -3.651 29.964 1.00 94.69 205 GLU A N 1
ATOM 1595 C CA . GLU A 1 205 ? -19.107 -4.254 29.068 1.00 94.69 205 GLU A CA 1
ATOM 1596 C C . GLU A 1 205 ? -18.458 -4.987 27.880 1.00 94.69 205 GLU A C 1
ATOM 1598 O O . GLU A 1 205 ? -18.935 -6.035 27.438 1.00 94.69 205 GLU A O 1
ATOM 1603 N N . LEU A 1 206 ? -17.369 -4.436 27.334 1.00 93.25 206 LEU A N 1
ATOM 1604 C CA . LEU A 1 206 ? -16.588 -5.063 26.265 1.00 93.25 206 LEU A CA 1
ATOM 1605 C C . LEU A 1 206 ? -15.877 -6.322 26.772 1.00 93.25 206 LEU A C 1
ATOM 1607 O O . LEU A 1 206 ? -15.930 -7.367 26.121 1.00 93.25 206 LEU A O 1
ATOM 1611 N N . LYS A 1 207 ? -15.285 -6.253 27.965 1.00 90.25 207 LYS A N 1
ATOM 1612 C CA . LYS A 1 207 ? -14.610 -7.377 28.615 1.00 90.25 207 LYS A CA 1
ATOM 1613 C C . LYS A 1 207 ? -15.569 -8.526 28.931 1.00 90.25 207 LYS A C 1
ATOM 1615 O O . LYS A 1 207 ? -15.228 -9.676 28.664 1.00 90.25 207 LYS A O 1
ATOM 1620 N N . GLU A 1 208 ? -16.774 -8.235 29.424 1.00 91.69 208 GLU A N 1
ATOM 1621 C CA . GLU A 1 208 ? -17.838 -9.227 29.653 1.00 91.69 208 GLU A CA 1
ATOM 1622 C C . GLU A 1 208 ? -18.264 -9.941 28.361 1.00 91.69 208 GLU A C 1
ATOM 1624 O O . GLU A 1 208 ? -18.616 -11.119 28.384 1.00 91.69 208 GLU A O 1
ATOM 1629 N N . LYS A 1 209 ? -18.170 -9.259 27.213 1.00 92.88 209 LYS A N 1
ATOM 1630 C CA . LYS A 1 209 ? -18.418 -9.831 25.878 1.00 92.88 209 LYS A CA 1
ATOM 1631 C C . LYS A 1 209 ? -17.208 -10.562 25.285 1.00 92.88 209 LYS A C 1
ATOM 1633 O O . LYS A 1 209 ? -17.255 -10.968 24.125 1.00 92.88 209 LYS A O 1
ATOM 1638 N N . GLY A 1 210 ? -16.126 -10.722 26.049 1.00 90.19 210 GLY A N 1
ATOM 1639 C CA . GLY A 1 210 ? -14.900 -11.375 25.589 1.00 90.19 210 GLY A CA 1
ATOM 1640 C C . GLY A 1 210 ? -14.075 -10.528 24.616 1.00 90.19 210 GLY A C 1
ATOM 1641 O O . GLY A 1 210 ? -13.319 -11.088 23.822 1.00 90.19 210 GLY A O 1
ATOM 1642 N N . VAL A 1 211 ? -14.222 -9.198 24.653 1.00 92.06 211 VAL A N 1
ATOM 1643 C CA . VAL A 1 211 ? -13.435 -8.262 23.840 1.00 92.06 211 VAL A CA 1
ATOM 1644 C C . VAL A 1 211 ? -12.306 -7.660 24.676 1.00 92.06 211 VAL A C 1
ATOM 1646 O O . VAL A 1 211 ? -12.547 -7.026 25.701 1.00 92.06 211 VAL A O 1
ATOM 1649 N N . ALA A 1 212 ? -11.071 -7.824 24.213 1.00 91.06 212 ALA A N 1
ATOM 1650 C CA . ALA A 1 212 ? -9.894 -7.140 24.731 1.00 91.06 212 ALA A CA 1
ATOM 1651 C C . ALA A 1 212 ? -9.623 -5.882 23.901 1.00 91.06 212 ALA A C 1
ATOM 1653 O O . ALA A 1 212 ? -9.466 -5.958 22.683 1.00 91.06 212 ALA A O 1
ATOM 1654 N N . VAL A 1 213 ? -9.576 -4.721 24.552 1.00 93.06 213 VAL A N 1
ATOM 1655 C CA . VAL A 1 213 ? -9.281 -3.443 23.893 1.00 93.06 213 VAL A CA 1
ATOM 1656 C C . VAL A 1 213 ? -7.790 -3.151 24.010 1.00 93.06 213 VAL A C 1
ATOM 1658 O O . VAL A 1 213 ? -7.207 -3.343 25.071 1.00 93.06 213 VAL A O 1
ATOM 1661 N N . ILE A 1 214 ? -7.182 -2.678 22.927 1.00 92.94 214 ILE A N 1
ATOM 1662 C CA . ILE A 1 214 ? -5.797 -2.211 22.877 1.00 92.94 214 ILE A CA 1
ATOM 1663 C C . ILE A 1 214 ? -5.806 -0.856 22.181 1.00 92.94 214 ILE A C 1
ATOM 1665 O O . ILE A 1 214 ? -6.290 -0.754 21.054 1.00 92.94 214 ILE A O 1
ATOM 1669 N N . ALA A 1 215 ? -5.279 0.184 22.821 1.00 94.44 215 ALA A N 1
ATOM 1670 C CA . ALA A 1 215 ? -5.155 1.494 22.191 1.00 94.44 215 ALA A CA 1
ATOM 1671 C C . ALA A 1 215 ? -3.715 1.751 21.748 1.00 94.44 215 ALA A C 1
ATOM 1673 O O . ALA A 1 215 ? -2.766 1.469 22.474 1.00 94.44 215 ALA A O 1
ATOM 1674 N N . VAL A 1 216 ? -3.551 2.302 20.550 1.00 93.50 216 VAL A N 1
ATOM 1675 C CA . VAL A 1 216 ? -2.240 2.533 19.941 1.00 93.50 216 VAL A CA 1
ATOM 1676 C C . VAL A 1 216 ? -2.151 3.982 19.500 1.00 93.50 216 VAL A C 1
ATOM 1678 O O . VAL A 1 216 ? -2.875 4.410 18.601 1.00 93.50 216 VAL A O 1
ATOM 1681 N N . GLN A 1 217 ? -1.272 4.742 20.145 1.00 92.81 217 GLN A N 1
ATOM 1682 C CA . GLN A 1 217 ? -0.957 6.101 19.731 1.00 92.81 217 GLN A CA 1
ATOM 1683 C C . GLN A 1 217 ? -0.213 6.047 18.385 1.00 92.81 217 GLN A C 1
ATOM 1685 O O . GLN A 1 217 ? 0.869 5.465 18.286 1.00 92.81 217 GLN A O 1
ATOM 1690 N N . ALA A 1 218 ? -0.831 6.603 17.342 1.00 88.12 218 ALA A N 1
ATOM 1691 C CA . ALA A 1 218 ? -0.388 6.463 15.953 1.00 88.12 218 ALA A CA 1
ATOM 1692 C C . ALA A 1 218 ? 0.751 7.424 15.575 1.00 88.12 218 ALA A C 1
ATOM 1694 O O . ALA A 1 218 ? 1.584 7.092 14.736 1.00 88.12 218 ALA A O 1
ATOM 1695 N N . SER A 1 219 ? 0.786 8.598 16.208 1.00 84.31 219 SER A N 1
ATOM 1696 C CA . SER A 1 219 ? 1.782 9.647 15.968 1.00 84.31 219 SER A CA 1
ATOM 1697 C C . SER A 1 219 ? 2.808 9.679 17.098 1.00 84.31 219 SER A C 1
ATOM 1699 O O . SER A 1 219 ? 2.445 9.481 18.259 1.00 84.31 219 SER A O 1
ATOM 1701 N N . GLU A 1 220 ? 4.062 9.995 16.780 1.00 85.00 220 GLU A N 1
ATOM 1702 C CA . GLU A 1 220 ? 5.122 10.152 17.780 1.00 85.00 220 GLU A CA 1
ATOM 1703 C C . GLU A 1 220 ? 4.777 11.275 18.774 1.00 85.00 220 GLU A C 1
ATOM 1705 O O . GLU A 1 220 ? 4.496 12.412 18.387 1.00 85.00 220 GLU A O 1
ATOM 1710 N N . VAL A 1 221 ? 4.786 10.938 20.063 1.00 88.44 221 VAL A N 1
ATOM 1711 C CA . VAL A 1 221 ? 4.618 11.862 21.192 1.00 88.44 221 VAL A CA 1
ATOM 1712 C C . VAL A 1 221 ? 5.607 11.492 22.293 1.00 88.44 221 VAL A C 1
ATOM 1714 O O . VAL A 1 221 ? 6.162 10.390 22.292 1.00 88.44 221 VAL A O 1
ATOM 1717 N N . ASP A 1 222 ? 5.824 12.398 23.246 1.00 89.75 222 ASP A N 1
ATOM 1718 C CA . ASP A 1 222 ? 6.620 12.069 24.425 1.00 89.75 222 ASP A CA 1
ATOM 1719 C C . ASP A 1 222 ? 5.941 10.950 25.238 1.00 89.75 222 ASP A C 1
ATOM 1721 O O . ASP A 1 222 ? 4.744 10.990 25.535 1.00 89.75 222 ASP A O 1
ATOM 1725 N N . GLU A 1 223 ? 6.714 9.923 25.592 1.00 90.06 223 GLU A N 1
ATOM 1726 C CA . GLU A 1 223 ? 6.206 8.734 26.283 1.00 90.06 223 GLU A CA 1
ATOM 1727 C C . GLU A 1 223 ? 5.702 9.068 27.697 1.00 90.06 223 GLU A C 1
ATOM 1729 O O . GLU A 1 223 ? 4.743 8.455 28.170 1.00 90.06 223 GLU A O 1
ATOM 1734 N N . ASN A 1 224 ? 6.281 10.073 28.365 1.00 92.06 224 ASN A N 1
ATOM 1735 C CA . ASN A 1 224 ? 5.797 10.516 29.671 1.00 92.06 224 ASN A CA 1
ATOM 1736 C C . ASN A 1 224 ? 4.471 11.261 29.532 1.00 92.06 224 ASN A C 1
ATOM 1738 O O . ASN A 1 224 ? 3.561 10.992 30.311 1.00 92.06 224 ASN A O 1
ATOM 1742 N N . GLU A 1 225 ? 4.325 12.127 28.524 1.00 92.94 225 GLU A N 1
ATOM 1743 C CA . GLU A 1 225 ? 3.051 12.806 28.248 1.00 92.94 225 GLU A CA 1
ATOM 1744 C C . GLU A 1 225 ? 1.922 11.799 27.980 1.00 92.94 225 GLU A C 1
ATOM 1746 O O . GLU A 1 225 ? 0.827 11.917 28.543 1.00 92.94 225 GLU A O 1
ATOM 1751 N N . LEU A 1 226 ? 2.194 10.767 27.171 1.00 93.25 226 LEU A N 1
ATOM 1752 C CA . LEU A 1 226 ? 1.238 9.691 26.903 1.00 93.25 226 LEU A CA 1
ATOM 1753 C C . LEU A 1 226 ? 0.854 8.954 28.195 1.00 93.25 226 LEU A C 1
ATOM 1755 O O . LEU A 1 226 ? -0.335 8.815 28.496 1.00 93.25 226 LEU A O 1
ATOM 1759 N N . ASN A 1 227 ? 1.843 8.532 28.986 1.00 92.88 227 ASN A N 1
ATOM 1760 C CA . ASN A 1 227 ? 1.623 7.816 30.244 1.00 92.88 227 ASN A CA 1
ATOM 1761 C C . ASN A 1 227 ? 0.853 8.658 31.274 1.00 92.88 227 ASN A C 1
ATOM 1763 O O . ASN A 1 227 ? -0.049 8.151 31.949 1.00 92.88 227 ASN A O 1
ATOM 1767 N N . GLU A 1 228 ? 1.162 9.951 31.385 1.00 94.69 228 GLU A N 1
ATOM 1768 C CA . GLU A 1 228 ? 0.436 10.878 32.252 1.00 94.69 228 GLU A CA 1
ATOM 1769 C C . GLU A 1 228 ? -1.026 11.006 31.834 1.00 94.69 228 GLU A C 1
ATOM 1771 O O . GLU A 1 228 ? -1.917 10.982 32.682 1.00 94.69 228 GLU A O 1
ATOM 1776 N N . TRP A 1 229 ? -1.310 11.094 30.537 1.00 94.44 229 TRP A N 1
ATOM 1777 C CA . TRP A 1 229 ? -2.683 11.173 30.050 1.00 94.44 229 TRP A CA 1
ATOM 1778 C C . TRP A 1 229 ? -3.469 9.892 30.305 1.00 94.44 229 TRP A C 1
ATOM 1780 O O . TRP A 1 229 ? -4.586 9.956 30.816 1.00 94.44 229 TRP A O 1
ATOM 1790 N N . VAL A 1 230 ? -2.878 8.731 30.018 1.00 94.25 230 VAL A N 1
ATOM 1791 C CA . VAL A 1 230 ? -3.483 7.417 30.292 1.00 94.25 230 VAL A CA 1
ATOM 1792 C C . VAL A 1 230 ? -3.868 7.308 31.768 1.00 94.25 230 VAL A C 1
ATOM 1794 O O . VAL A 1 230 ? -4.996 6.925 32.092 1.00 94.25 230 VAL A O 1
ATOM 1797 N N . LYS A 1 231 ? -2.972 7.743 32.661 1.00 94.25 231 LYS A N 1
ATOM 1798 C CA . LYS A 1 231 ? -3.217 7.790 34.104 1.00 94.25 231 LYS A CA 1
ATOM 1799 C C . LYS A 1 231 ? -4.296 8.806 34.485 1.00 94.25 231 LYS A C 1
ATOM 1801 O O . LYS A 1 231 ? -5.192 8.474 35.250 1.00 94.25 231 LYS A O 1
ATOM 1806 N N . ASN A 1 232 ? -4.247 10.023 33.946 1.00 94.44 232 ASN A N 1
ATOM 1807 C CA . ASN A 1 232 ? -5.186 11.101 34.274 1.00 94.44 232 ASN A CA 1
ATOM 1808 C C . ASN A 1 232 ? -6.635 10.777 33.882 1.00 94.44 232 ASN A C 1
ATOM 1810 O O . ASN A 1 232 ? -7.568 11.228 34.546 1.00 94.44 232 ASN A O 1
ATOM 1814 N N . TYR A 1 233 ? -6.830 10.006 32.811 1.00 92.44 233 TYR A N 1
ATOM 1815 C CA . TYR A 1 233 ? -8.152 9.599 32.332 1.00 92.44 233 TYR A CA 1
ATOM 1816 C C . TYR A 1 233 ? -8.556 8.184 32.768 1.00 92.44 233 TYR A C 1
ATOM 1818 O O . TYR A 1 233 ? -9.612 7.718 32.343 1.00 92.44 233 TYR A O 1
ATOM 1826 N N . ASN A 1 234 ? -7.769 7.536 33.639 1.00 93.19 234 ASN A N 1
ATOM 1827 C CA . ASN A 1 234 ? -8.012 6.188 34.163 1.00 93.19 234 ASN A CA 1
ATOM 1828 C C . ASN A 1 234 ? -8.323 5.169 33.056 1.00 93.19 234 ASN A C 1
ATOM 1830 O O . ASN A 1 234 ? -9.312 4.439 33.135 1.00 93.19 234 ASN A O 1
ATOM 1834 N N . ILE A 1 235 ? -7.511 5.149 31.998 1.00 95.19 235 ILE A N 1
ATOM 1835 C CA . ILE A 1 235 ? -7.729 4.238 30.873 1.00 95.19 235 ILE A CA 1
ATOM 1836 C C . ILE A 1 235 ? -7.475 2.789 31.337 1.00 95.19 235 ILE A C 1
ATOM 1838 O O . ILE A 1 235 ? -6.372 2.494 31.795 1.00 95.19 235 ILE A O 1
ATOM 1842 N N . PRO A 1 236 ? -8.472 1.883 31.249 1.00 92.94 236 PRO A N 1
ATOM 1843 C CA . PRO A 1 236 ? -8.421 0.574 31.910 1.00 92.94 236 PRO A CA 1
ATOM 1844 C C . PRO A 1 236 ? -7.823 -0.546 31.044 1.00 92.94 236 PRO A C 1
ATOM 1846 O O . PRO A 1 236 ? -7.856 -1.709 31.438 1.00 92.94 236 PRO A O 1
ATOM 1849 N N . PHE A 1 237 ? -7.319 -0.221 29.854 1.00 91.75 237 PHE A N 1
ATOM 1850 C CA . PHE A 1 237 ? -6.766 -1.175 28.897 1.00 91.75 237 PHE A CA 1
ATOM 1851 C C . PHE A 1 237 ? -5.351 -0.777 28.455 1.00 91.75 237 PHE A C 1
ATOM 1853 O O . PHE A 1 237 ? -4.990 0.396 28.581 1.00 91.75 237 PHE A O 1
ATOM 1860 N N . PRO A 1 238 ? -4.555 -1.725 27.922 1.00 92.38 238 PRO A N 1
ATOM 1861 C CA . PRO A 1 238 ? -3.203 -1.451 27.455 1.00 92.38 238 PRO A CA 1
ATOM 1862 C C . PRO A 1 238 ? -3.156 -0.343 26.403 1.00 92.38 238 PRO A C 1
ATOM 1864 O O . PRO A 1 238 ? -3.933 -0.337 25.440 1.00 92.38 238 PRO A O 1
ATOM 1867 N N . VAL A 1 239 ? -2.211 0.578 26.587 1.00 93.50 239 VAL A N 1
ATOM 1868 C CA . VAL A 1 239 ? -1.920 1.656 25.644 1.00 93.50 239 VAL A CA 1
ATOM 1869 C C . VAL A 1 239 ? -0.465 1.545 25.218 1.00 93.50 239 VAL A C 1
ATOM 1871 O O . VAL A 1 239 ? 0.426 1.557 26.061 1.00 93.50 239 VAL A O 1
ATOM 1874 N N . GLY A 1 240 ? -0.241 1.422 23.915 1.00 92.19 240 GLY A N 1
ATOM 1875 C CA . GLY A 1 240 ? 1.085 1.473 23.307 1.00 92.19 240 GLY A CA 1
ATOM 1876 C C . GLY A 1 240 ? 1.215 2.634 22.327 1.00 92.19 240 GLY A C 1
ATOM 1877 O O . GLY A 1 240 ? 0.322 3.476 22.195 1.00 92.19 240 GLY A O 1
ATOM 1878 N N . MET A 1 241 ? 2.333 2.662 21.614 1.00 90.56 241 MET A N 1
ATOM 1879 C CA . MET A 1 241 ? 2.656 3.673 20.615 1.00 90.56 241 MET A CA 1
ATOM 1880 C C . MET A 1 241 ? 3.446 3.029 19.480 1.00 90.56 241 MET A C 1
ATOM 1882 O O . MET A 1 241 ? 4.311 2.187 19.725 1.00 90.56 241 MET A O 1
ATOM 1886 N N . VAL A 1 242 ? 3.166 3.439 18.242 1.00 83.94 242 VAL A N 1
ATOM 1887 C CA . VAL A 1 242 ? 3.936 2.999 17.070 1.00 83.94 242 VAL A CA 1
ATOM 1888 C C . VAL A 1 242 ? 5.416 3.349 17.268 1.00 83.94 242 VAL A C 1
ATOM 1890 O O . VAL A 1 242 ? 5.751 4.496 17.565 1.00 83.94 242 VAL A O 1
ATOM 1893 N N . GLN A 1 243 ? 6.308 2.367 17.115 1.00 69.81 243 GLN A N 1
ATOM 1894 C CA . GLN A 1 243 ? 7.755 2.569 17.206 1.00 69.81 243 GLN A CA 1
ATOM 1895 C C . GLN A 1 243 ? 8.452 2.448 15.849 1.00 69.81 243 GLN A C 1
ATOM 1897 O O . GLN A 1 243 ? 8.131 1.586 15.035 1.00 69.81 243 GLN A O 1
ATOM 1902 N N . GLY A 1 244 ? 9.508 3.241 15.657 1.00 65.06 244 GLY A N 1
ATOM 1903 C CA . GLY A 1 244 ? 10.438 3.070 14.543 1.00 65.06 244 GLY A CA 1
ATOM 1904 C C . GLY A 1 244 ? 9.923 3.652 13.228 1.00 65.06 244 GLY A C 1
ATOM 1905 O O . GLY A 1 244 ? 9.574 4.826 13.161 1.00 65.06 244 GLY A O 1
ATOM 1906 N N . ASP A 1 245 ? 9.955 2.852 12.162 1.00 64.56 245 ASP A N 1
ATOM 1907 C CA . ASP A 1 245 ? 9.571 3.295 10.821 1.00 64.56 245 ASP A CA 1
ATOM 1908 C C . ASP A 1 245 ? 8.040 3.367 10.700 1.00 64.56 245 ASP A C 1
ATOM 1910 O O . ASP A 1 245 ? 7.351 2.361 10.490 1.00 64.56 245 ASP A O 1
ATOM 1914 N N . VAL A 1 246 ? 7.515 4.582 10.861 1.00 64.88 246 VAL A N 1
ATOM 1915 C CA . VAL A 1 246 ? 6.089 4.905 10.735 1.00 64.88 246 VAL A CA 1
ATOM 1916 C C . VAL A 1 246 ? 5.546 4.440 9.377 1.00 64.88 246 VAL A C 1
ATOM 1918 O O . VAL A 1 246 ? 4.454 3.880 9.327 1.00 64.88 246 VAL A O 1
ATOM 1921 N N . GLU A 1 247 ? 6.323 4.546 8.290 1.00 63.09 247 GLU A N 1
ATOM 1922 C CA . GLU A 1 247 ? 5.896 4.118 6.948 1.00 63.09 247 GLU A CA 1
ATOM 1923 C C . GLU A 1 247 ? 5.701 2.595 6.875 1.00 63.09 247 GLU A C 1
ATOM 1925 O O . GLU A 1 247 ? 4.717 2.112 6.309 1.00 63.09 247 GLU A O 1
ATOM 1930 N N . LYS A 1 248 ? 6.593 1.824 7.509 1.00 65.06 248 LYS A N 1
ATOM 1931 C CA . LYS A 1 248 ? 6.472 0.359 7.599 1.00 65.06 248 LYS A CA 1
ATOM 1932 C C . LYS A 1 248 ? 5.275 -0.070 8.455 1.00 65.06 248 LYS A C 1
ATOM 1934 O O . LYS A 1 248 ? 4.607 -1.060 8.137 1.00 65.06 248 LYS A O 1
ATOM 1939 N N . SER A 1 249 ? 5.006 0.666 9.532 1.00 64.00 249 SER A N 1
ATOM 1940 C CA . SER A 1 249 ? 3.862 0.403 10.409 1.00 64.00 249 SER A CA 1
ATOM 1941 C C . SER A 1 249 ? 2.541 0.684 9.696 1.00 64.00 249 SER A C 1
ATOM 1943 O O . SER A 1 249 ? 1.656 -0.168 9.741 1.00 64.00 249 SER A O 1
ATOM 1945 N N . HIS A 1 250 ? 2.446 1.791 8.948 1.00 67.44 250 HIS A N 1
ATOM 1946 C CA . HIS A 1 250 ? 1.304 2.065 8.071 1.00 67.44 250 HIS A CA 1
ATOM 1947 C C . HIS A 1 250 ? 1.082 0.922 7.083 1.00 67.44 250 HIS A C 1
ATOM 1949 O O . HIS A 1 250 ? 0.000 0.351 7.066 1.00 67.44 250 HIS A O 1
ATOM 1955 N N . PHE A 1 251 ? 2.125 0.473 6.376 1.00 63.19 251 PHE A N 1
ATOM 1956 C CA . PHE A 1 251 ? 1.999 -0.636 5.420 1.00 63.19 251 PHE A CA 1
ATOM 1957 C C . PHE A 1 251 ? 1.464 -1.937 6.048 1.00 63.19 251 PHE A C 1
ATOM 1959 O O . PHE A 1 251 ? 0.777 -2.725 5.395 1.00 63.19 251 PHE A O 1
ATOM 1966 N N . THR A 1 252 ? 1.798 -2.184 7.317 1.00 69.25 252 THR A N 1
ATOM 1967 C CA . THR A 1 252 ? 1.396 -3.402 8.034 1.00 69.25 252 THR A CA 1
ATOM 1968 C C . THR A 1 252 ? -0.038 -3.323 8.550 1.00 69.25 252 THR A C 1
ATOM 1970 O O . THR A 1 252 ? -0.724 -4.344 8.556 1.00 69.25 252 THR A O 1
ATOM 1973 N N . TRP A 1 253 ? -0.483 -2.142 8.985 1.00 71.31 253 TRP A N 1
ATOM 1974 C CA . TRP A 1 253 ? -1.714 -1.972 9.764 1.00 71.31 253 TRP A CA 1
ATOM 1975 C C . TRP A 1 253 ? -2.842 -1.221 9.049 1.00 71.31 253 TRP A C 1
ATOM 1977 O O . TRP A 1 253 ? -3.992 -1.361 9.470 1.00 71.31 253 TRP A O 1
ATOM 1987 N N . GLY A 1 254 ? -2.554 -0.477 7.979 1.00 59.88 254 GLY A N 1
ATOM 1988 C CA . GLY A 1 254 ? -3.493 0.487 7.396 1.00 59.88 254 GLY A CA 1
ATOM 1989 C C . GLY A 1 254 ? -2.913 1.883 7.403 1.00 59.88 254 GLY A C 1
ATOM 1990 O O . GLY A 1 254 ? -3.024 2.552 8.452 1.00 59.88 254 GLY A O 1
#

Sequence (254 aa):
TDANGVYCIRSVPPEGDNLKYAIVAYAEGFGQTAAKRIPFHSDTARPVHLEPIVLQPADEVISGVVEDSNDQPVAGVSVWVRGLRTIRNYRQMDYGETLTDEQGRFRITGICKEPLHIYASSPSAQRLTGQTWANGGNENVRVILGQKLIFSPSLIGKPLPDLKDLKVDLSPTDTVDKMILVCFWDMQQRPSRNCIRELAKHAEELKEKGVAVIAVQASEVDENELNEWVKNYNIPFPVGMVQGDVEKSHFTWG

Organism: NCBI:txid412755

InterPro domains:
  IPR000866 Alkyl hydroperoxide reductase subunit C/ Thiol specific antioxidant [PF00578] (162-239)
  IPR008969 Carboxypeptidase-like, regulatory domain superfamily [SSF49464] (62-137)
  IPR036249 Thioredoxin-like superfamily [SSF52833] (155-240)

Radius of gyration: 24.84 Å; chains: 1; bounding box: 66×39×58 Å

Secondary structure (DSSP, 8-state):
--TTS-------PPP-TT----EEE--TTB--EEE-S----S-TTSPPPPPP--PPB--EEEEEEEE-TTS-B-TT-EEEEEE---STTS---EEEEEE--TTSEEEEEEE-SSEEEEEEE--STT--EEEEEEETT--SEEEETT-EEE-----TTSPPPPGGGGT----HHHHTTSEEEEEEE-TT-HHHHHHHHHHHHTHHHHHHTTEEEEEEE-S---HHHHHHHHHHTT--S-EEE--S-HHHHHHHH-